Protein AF-A0A7C9IZM4-F1 (afdb_monomer_lite)

pLDDT: mean 77.77, std 15.05, range [28.48, 93.62]

Radius of gyration: 30.88 Å; chains: 1; bounding box: 66×54×86 Å

Foldseek 3Di:
DQPPPPPPVLLVLCVVQPLLLVLLVVLCVLLVHDSVVSSVQLVCLCRVPVCRPPDPVRSNVCSVVVPPVVSVSSVVSSVVVSVVSVVVVVVVVVVPPPPPPPDPPPPPPPPLPPDQDDPVNLVVLLVVLVVQHPPVLSVLVSVCNNPVVVSCVVVVHDPVRVVVSVVVVVVSCVVCVVVVVVSPDDPVLVVLVVLLVLLVVLVCLVPDPPRDQVVSLVSLVVCVPPVSLVVLLPDPDDPCSVVCNVQGPHPPDDVSNVVSSNVSSVVSSVVSVVVSVD

Sequence (278 aa):
MKQNYTNSTVVKLIKSNKTFKRCVKQLAVDMRTNKVDAQQNLIVELIEHRFSTMPSSTLTDALLGNDNKLNRNITFAYKDLRRKHFKKLKCQQDNEKPIVSIEFDDKSLVRPVYKSISRLEVQELNDFAFVIFKPKMAQFIIRYVQGAVATQDYYGLTEVQTKKKLYAINSVIKERRDLIDTLLRTDDEMAIIEQLKLLAHIVFLVESENYTDPVMHMYLNKVNDEDIIQDVLAMPGYRKPGLVIQNWGMPDHIKADEYNFINCVYDKVDELSGRGMM

Secondary structure (DSSP, 8-state):
-------HHHHHHHHH-HHHHHHHHHHHHHTT--HHHHHHHHHHHIIIIISTTS-HHHHHHHHHTT-HHHHHHHHHHHHHHHHHHHHHHHHHHHHSS-S------TT-----------HHHHHHHHHHHHHHS-HHHHHHHHHHHH-HHHHHHHHT--HHHHHHHHHHHHHHHHHTHHHHHHHTS-HHHHHHHHHHHHHHHHHHHHHSTT--HHHHHHHHHHHTT-HHHHHHHTSTT-SSHHHHHHTTT-TTS-HHHHHHHHHHHHHHHHHHHHHTT-

Structure (mmCIF, N/CA/C/O backbone):
data_AF-A0A7C9IZM4-F1
#
_entry.id   AF-A0A7C9IZM4-F1
#
loop_
_atom_site.group_PDB
_atom_site.id
_atom_site.type_symbol
_atom_site.label_atom_id
_atom_site.label_alt_id
_atom_site.label_comp_id
_atom_site.label_asym_id
_atom_site.label_entity_id
_atom_site.label_seq_id
_atom_site.pdbx_PDB_ins_code
_atom_site.Cartn_x
_atom_site.Cartn_y
_atom_site.Cartn_z
_atom_site.occupancy
_atom_site.B_iso_or_equiv
_atom_site.auth_seq_id
_atom_site.auth_comp_id
_atom_site.auth_asym_id
_atom_site.auth_atom_id
_atom_site.pdbx_PDB_model_num
ATOM 1 N N . MET A 1 1 ? -13.411 34.550 31.623 1.00 38.91 1 MET A N 1
ATOM 2 C CA . MET A 1 1 ? -12.025 34.960 31.938 1.00 38.91 1 MET A CA 1
ATOM 3 C C . MET A 1 1 ? -11.130 33.729 31.873 1.00 38.91 1 MET A C 1
ATOM 5 O O . MET A 1 1 ? -11.336 32.822 32.668 1.00 38.91 1 MET A O 1
ATOM 9 N N . LYS A 1 2 ? -10.206 33.641 30.903 1.00 40.75 2 LYS A N 1
ATOM 10 C CA . LYS A 1 2 ? -9.183 32.580 30.882 1.00 40.75 2 LYS A CA 1
ATOM 11 C C . LYS A 1 2 ? -8.220 32.862 32.039 1.00 40.75 2 LYS A C 1
ATOM 13 O O . LYS A 1 2 ? -7.612 33.928 32.058 1.00 40.75 2 LYS A O 1
ATOM 18 N N . GLN A 1 3 ? -8.141 31.975 33.030 1.00 50.56 3 GLN A N 1
ATOM 19 C CA . GLN A 1 3 ? -7.140 32.114 34.089 1.00 50.56 3 GLN A CA 1
ATOM 20 C C . GLN A 1 3 ? -5.760 31.883 33.460 1.00 50.56 3 GLN A C 1
ATOM 22 O O . GLN A 1 3 ? -5.497 30.816 32.909 1.00 50.56 3 GLN A O 1
ATOM 27 N N . ASN A 1 4 ? -4.898 32.901 33.484 1.00 46.25 4 ASN A N 1
ATOM 28 C CA . ASN A 1 4 ? -3.517 32.772 33.031 1.00 46.25 4 ASN A CA 1
ATOM 29 C C . ASN A 1 4 ? -2.748 31.946 34.067 1.00 46.25 4 ASN A C 1
ATOM 31 O O . ASN A 1 4 ? -2.313 32.469 35.091 1.00 46.25 4 ASN A O 1
ATOM 35 N N . TYR A 1 5 ? -2.562 30.651 33.805 1.00 55.38 5 TYR A N 1
ATOM 36 C CA . TYR A 1 5 ? -1.659 29.794 34.578 1.00 55.38 5 TYR A CA 1
ATOM 37 C C . TYR A 1 5 ? -0.194 30.092 34.218 1.00 55.38 5 TYR A C 1
ATOM 39 O O . TYR A 1 5 ? 0.575 29.206 33.863 1.00 55.38 5 TYR A O 1
ATOM 47 N N . THR A 1 6 ? 0.225 31.350 34.340 1.00 50.75 6 THR A N 1
ATOM 48 C CA . THR A 1 6 ? 1.638 31.766 34.366 1.00 50.75 6 THR A CA 1
ATOM 49 C C . THR A 1 6 ? 2.269 31.528 35.743 1.00 50.75 6 THR A C 1
ATOM 51 O O . THR A 1 6 ? 3.315 32.079 36.074 1.00 50.75 6 THR A O 1
ATOM 54 N N . ASN A 1 7 ? 1.658 30.679 36.574 1.00 57.78 7 ASN A N 1
ATOM 55 C CA . ASN A 1 7 ? 2.209 30.300 37.864 1.00 57.78 7 ASN A CA 1
ATOM 56 C C . ASN A 1 7 ? 3.335 29.281 37.654 1.00 57.78 7 ASN A C 1
ATOM 58 O O . ASN A 1 7 ? 3.091 28.089 37.437 1.00 57.78 7 ASN A O 1
ATOM 62 N N . SER A 1 8 ? 4.584 29.751 37.743 1.00 66.19 8 SER A N 1
ATOM 63 C CA . SER A 1 8 ? 5.792 28.916 37.645 1.00 66.19 8 SER A CA 1
ATOM 64 C C . SER A 1 8 ? 5.742 27.683 38.566 1.00 66.19 8 SER A C 1
ATOM 66 O O . SER A 1 8 ? 6.303 26.638 38.236 1.00 66.19 8 SER A O 1
ATOM 68 N N . THR A 1 9 ? 5.009 27.767 39.679 1.00 77.31 9 THR A N 1
ATOM 69 C CA . THR A 1 9 ? 4.771 26.685 40.643 1.00 77.31 9 THR A CA 1
ATOM 70 C C . THR A 1 9 ? 3.917 25.545 40.080 1.00 77.31 9 THR A C 1
ATOM 72 O O . THR A 1 9 ? 4.300 24.384 40.205 1.00 77.31 9 THR A O 1
ATOM 75 N N . VAL A 1 10 ? 2.804 25.840 39.397 1.00 81.06 10 VAL A N 1
ATOM 76 C CA . VAL A 1 10 ? 1.910 24.810 38.827 1.00 81.06 10 VAL A CA 1
ATOM 77 C C . VAL A 1 10 ? 2.631 24.038 37.726 1.00 81.06 10 VAL A C 1
ATOM 79 O O . VAL A 1 10 ? 2.604 22.811 37.697 1.00 81.06 10 VAL A O 1
ATOM 82 N N . VAL A 1 11 ? 3.365 24.745 36.865 1.00 83.25 11 VAL A N 1
ATOM 83 C CA . VAL A 1 11 ? 4.173 24.117 35.813 1.00 83.25 11 VAL A CA 1
ATOM 84 C C . VAL A 1 11 ? 5.258 23.214 36.411 1.00 83.25 11 VAL A C 1
ATOM 86 O O . VAL A 1 11 ? 5.486 22.115 35.903 1.00 83.25 11 VAL A O 1
ATOM 89 N N . LYS A 1 12 ? 5.909 23.627 37.507 1.00 84.81 12 LYS A N 1
ATOM 90 C CA . LYS A 1 12 ? 6.883 22.786 38.226 1.00 84.81 12 LYS A CA 1
ATOM 91 C C . LYS A 1 12 ? 6.235 21.518 38.796 1.00 84.81 12 LYS A C 1
ATOM 93 O O . LYS A 1 12 ? 6.812 20.442 38.649 1.00 84.81 12 LYS A O 1
ATOM 98 N N . LEU A 1 13 ? 5.038 21.626 39.377 1.00 85.50 13 LEU A N 1
ATOM 99 C CA . LEU A 1 13 ? 4.287 20.484 39.916 1.00 85.50 13 LEU A CA 1
ATOM 100 C C . LEU A 1 13 ? 3.798 19.523 38.821 1.00 85.50 13 LEU A C 1
ATOM 102 O O . LEU A 1 13 ? 3.872 18.306 38.977 1.00 85.50 13 LEU A O 1
ATOM 106 N N . ILE A 1 14 ? 3.375 20.041 37.667 1.00 86.75 14 ILE A N 1
ATOM 107 C CA . ILE A 1 14 ? 3.047 19.203 36.504 1.00 86.75 14 ILE A CA 1
ATOM 108 C C . ILE A 1 14 ? 4.300 18.456 36.028 1.00 86.75 14 ILE A C 1
ATOM 110 O O . ILE A 1 14 ? 4.259 17.243 35.830 1.00 86.75 14 ILE A O 1
ATOM 114 N N . LYS A 1 15 ? 5.440 19.150 35.903 1.00 88.12 15 LYS A N 1
ATOM 115 C CA . LYS A 1 15 ? 6.714 18.541 35.481 1.00 88.12 15 LYS A CA 1
ATOM 116 C C . LYS A 1 15 ? 7.223 17.478 36.457 1.00 88.12 15 LYS A C 1
ATOM 118 O O . LYS A 1 15 ? 7.906 16.545 36.030 1.00 88.12 15 LYS A O 1
ATOM 123 N N . SER A 1 16 ? 6.924 17.594 37.752 1.00 86.62 16 SER A N 1
ATOM 124 C CA . SER A 1 16 ? 7.333 16.604 38.753 1.00 86.62 16 SER A CA 1
ATOM 125 C C . SER A 1 16 ? 6.439 15.356 38.769 1.00 86.62 16 SER A C 1
ATOM 127 O O . SER A 1 16 ? 6.917 14.292 39.176 1.00 86.62 16 SER A O 1
ATOM 129 N N . ASN A 1 17 ? 5.206 15.433 38.251 1.00 89.88 17 ASN A N 1
ATOM 130 C CA . ASN A 1 17 ? 4.258 14.319 38.199 1.00 89.88 17 ASN A CA 1
ATOM 131 C C . ASN A 1 17 ? 4.785 13.130 37.358 1.00 89.88 17 ASN A C 1
ATOM 133 O O . ASN A 1 17 ? 5.259 13.275 36.227 1.00 89.88 17 ASN A O 1
ATOM 137 N N . LYS A 1 18 ? 4.684 11.910 37.909 1.00 89.19 18 LYS A N 1
ATOM 138 C CA . LYS A 1 18 ? 5.206 10.679 37.280 1.00 89.19 18 LYS A CA 1
ATOM 139 C C . LYS A 1 18 ? 4.486 10.325 35.973 1.00 89.19 18 LYS A C 1
ATOM 141 O O . LYS A 1 18 ? 5.142 9.949 35.000 1.00 89.19 18 LYS A O 1
ATOM 146 N N . THR A 1 19 ? 3.161 10.463 35.939 1.00 90.19 19 THR A N 1
ATOM 147 C CA . THR A 1 19 ? 2.334 10.212 34.748 1.00 90.19 19 THR A CA 1
ATOM 148 C C . THR A 1 19 ? 2.712 11.177 33.634 1.00 90.19 19 THR A C 1
ATOM 150 O O . THR A 1 19 ? 2.926 10.754 32.500 1.00 90.19 19 THR A O 1
ATOM 153 N N . PHE A 1 20 ? 2.898 12.454 33.976 1.00 92.81 20 PHE A N 1
ATOM 154 C CA . PHE A 1 20 ? 3.347 13.474 33.034 1.00 92.81 20 PHE A CA 1
ATOM 155 C C . PHE A 1 20 ? 4.705 13.121 32.415 1.00 92.81 20 PHE A C 1
ATOM 157 O O . PHE A 1 20 ? 4.816 13.048 31.192 1.00 92.81 20 PHE A O 1
ATOM 164 N N . LYS A 1 21 ? 5.718 12.791 33.230 1.00 92.62 21 LYS A N 1
ATOM 165 C CA . LYS A 1 21 ? 7.049 12.388 32.730 1.00 92.62 21 LYS A CA 1
ATOM 166 C C . LYS A 1 21 ? 6.985 11.190 31.778 1.00 92.62 21 LYS A C 1
ATOM 168 O O . LYS A 1 21 ? 7.668 11.178 30.752 1.00 92.62 21 LYS A O 1
ATOM 173 N N . ARG A 1 22 ? 6.156 10.187 32.095 1.00 92.69 22 ARG A N 1
ATOM 174 C CA . ARG A 1 22 ? 5.937 9.022 31.224 1.00 92.69 22 ARG A CA 1
ATOM 175 C C . ARG A 1 22 ? 5.317 9.435 29.889 1.00 92.69 22 ARG A C 1
ATOM 177 O O . ARG A 1 22 ? 5.826 9.026 28.847 1.00 92.69 22 ARG A O 1
ATOM 184 N N . CYS A 1 23 ? 4.264 10.248 29.920 1.00 91.31 23 CYS A N 1
ATOM 185 C CA . CYS A 1 23 ? 3.590 10.737 28.721 1.00 91.31 23 CYS A CA 1
ATOM 186 C C . CYS A 1 23 ? 4.511 11.593 27.845 1.00 91.31 23 CYS A C 1
ATOM 188 O O . CYS A 1 23 ? 4.509 11.400 26.638 1.00 91.31 23 CYS A O 1
ATOM 190 N N . VAL A 1 24 ? 5.356 12.456 28.420 1.00 93.62 24 VAL A N 1
ATOM 191 C CA . VAL A 1 24 ? 6.357 13.230 27.658 1.00 93.62 24 VAL A CA 1
ATOM 192 C C . VAL A 1 24 ? 7.348 12.311 26.946 1.00 93.62 24 VAL A C 1
ATOM 194 O O . VAL A 1 24 ? 7.616 12.500 25.761 1.00 93.62 24 VAL A O 1
ATOM 197 N N . LYS A 1 25 ? 7.874 11.287 27.637 1.00 91.12 25 LYS A N 1
ATOM 198 C CA . LYS A 1 25 ? 8.802 10.323 27.023 1.00 91.12 25 LYS A CA 1
ATOM 199 C C . LYS A 1 25 ? 8.144 9.581 25.857 1.00 91.12 25 LYS A C 1
ATOM 201 O O . LYS A 1 25 ? 8.780 9.417 24.824 1.00 91.12 25 LYS A O 1
ATOM 206 N N . GLN A 1 26 ? 6.897 9.141 26.027 1.00 90.19 26 GLN A N 1
ATOM 207 C CA . GLN A 1 26 ? 6.146 8.457 24.971 1.00 90.19 26 GLN A CA 1
ATOM 208 C C . GLN A 1 26 ? 5.829 9.396 23.802 1.00 90.19 26 GLN A C 1
ATOM 210 O O . GLN A 1 26 ? 6.052 9.025 22.659 1.00 90.19 26 GLN A O 1
ATOM 215 N N . LEU A 1 27 ? 5.400 10.630 24.080 1.00 89.25 27 LEU A N 1
ATOM 216 C CA . LEU A 1 27 ? 5.069 11.622 23.058 1.00 89.25 27 LEU A CA 1
ATOM 217 C C . LEU A 1 27 ? 6.282 11.996 22.198 1.00 89.25 27 LEU A C 1
ATOM 219 O O . LEU A 1 27 ? 6.158 12.068 20.982 1.00 89.25 27 LEU A O 1
ATOM 223 N N . ALA A 1 28 ? 7.452 12.179 22.816 1.00 90.31 28 ALA A N 1
ATOM 224 C CA . ALA A 1 28 ? 8.694 12.468 22.100 1.00 90.31 28 ALA A CA 1
ATOM 225 C C . ALA A 1 28 ? 9.072 11.345 21.118 1.00 90.31 28 ALA A C 1
ATOM 227 O O . ALA A 1 28 ? 9.492 11.620 19.998 1.00 90.31 28 ALA A O 1
ATOM 228 N N . VAL A 1 29 ? 8.882 10.082 21.521 1.00 87.56 29 VAL A N 1
ATOM 229 C CA . VAL A 1 29 ? 9.114 8.919 20.651 1.00 87.56 29 VAL A CA 1
ATOM 230 C C . VAL A 1 29 ? 8.073 8.861 19.532 1.00 87.56 29 VAL A C 1
ATOM 232 O O . VAL A 1 29 ? 8.443 8.762 18.366 1.00 87.56 29 VAL A O 1
ATOM 235 N N . ASP A 1 30 ? 6.787 8.971 19.872 1.00 84.88 30 ASP A N 1
ATOM 236 C CA . ASP A 1 30 ? 5.687 8.840 18.910 1.00 84.88 30 ASP A CA 1
ATOM 237 C C . ASP A 1 30 ? 5.701 9.938 17.838 1.00 84.88 30 ASP A C 1
ATOM 239 O O . ASP A 1 30 ? 5.374 9.668 16.687 1.00 84.88 30 ASP A O 1
ATOM 243 N N . MET A 1 31 ? 6.064 11.170 18.213 1.00 85.94 31 MET A N 1
ATOM 244 C CA . MET A 1 31 ? 6.113 12.325 17.308 1.00 85.94 31 MET A CA 1
ATOM 245 C C . MET A 1 31 ? 7.498 12.558 16.692 1.00 85.94 31 MET A C 1
ATOM 247 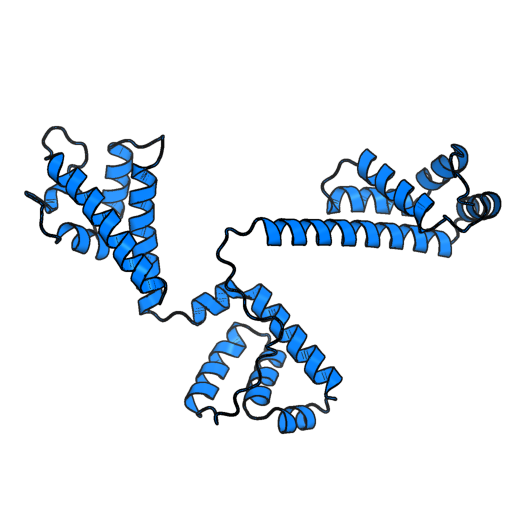O O . MET A 1 31 ? 7.659 13.486 15.904 1.00 85.94 31 MET A O 1
ATOM 251 N N . ARG A 1 32 ? 8.506 11.756 17.069 1.00 86.44 32 ARG A N 1
ATOM 252 C CA . ARG A 1 32 ? 9.921 11.948 16.695 1.00 86.44 32 ARG A CA 1
ATOM 253 C C . ARG A 1 32 ? 10.438 13.368 16.982 1.00 86.44 32 ARG A C 1
ATOM 255 O O . ARG A 1 32 ? 11.228 13.914 16.218 1.00 86.44 32 ARG A O 1
ATOM 262 N N . THR A 1 33 ? 10.005 13.972 18.088 1.00 88.06 33 THR A N 1
ATOM 263 C CA . THR A 1 33 ? 10.446 15.309 18.518 1.00 88.06 33 THR A CA 1
ATOM 264 C C . THR A 1 33 ? 11.395 15.218 19.704 1.00 88.06 33 THR A C 1
ATOM 266 O O . THR A 1 33 ? 11.425 14.224 20.436 1.00 88.06 33 THR A O 1
ATOM 269 N N . ASN A 1 34 ? 12.145 16.290 19.962 1.00 90.94 34 ASN A N 1
ATOM 270 C CA . ASN A 1 34 ? 12.939 16.359 21.181 1.00 90.94 34 ASN A CA 1
ATOM 271 C C . ASN A 1 34 ? 12.017 16.351 22.432 1.00 90.94 34 ASN A C 1
ATOM 273 O O . ASN A 1 34 ? 10.814 16.640 22.378 1.00 90.94 34 ASN A O 1
ATOM 277 N N . LYS A 1 35 ? 12.583 15.988 23.590 1.00 86.94 35 LYS A N 1
ATOM 278 C CA . LYS A 1 35 ? 11.821 15.893 24.849 1.00 86.94 35 LYS A CA 1
ATOM 279 C C . LYS A 1 35 ? 11.335 17.250 25.361 1.00 86.94 35 LYS A C 1
ATOM 281 O O . LYS A 1 35 ? 10.341 17.287 26.081 1.00 86.94 35 LYS A O 1
ATOM 286 N N . VAL A 1 36 ? 12.035 18.335 25.032 1.00 89.69 36 VAL A N 1
ATOM 287 C CA . VAL A 1 36 ? 11.711 19.692 25.495 1.00 89.69 36 VAL A CA 1
ATOM 288 C C . VAL A 1 36 ? 10.437 20.187 24.811 1.00 89.69 36 VAL A C 1
ATOM 290 O O . VAL A 1 36 ? 9.511 20.622 25.492 1.00 89.69 36 VAL A O 1
ATOM 293 N N . ASP A 1 37 ? 10.337 19.996 23.501 1.00 86.56 37 ASP A N 1
ATOM 294 C CA . ASP A 1 37 ? 9.185 20.347 22.675 1.00 86.56 37 ASP A CA 1
ATOM 295 C C . ASP A 1 37 ? 7.981 19.479 23.030 1.00 86.56 37 ASP A C 1
ATOM 297 O O . ASP A 1 37 ? 6.884 19.990 23.242 1.00 86.56 37 ASP A O 1
ATOM 301 N N . ALA A 1 38 ? 8.180 18.166 23.199 1.00 87.56 38 ALA A N 1
ATOM 302 C CA . ALA A 1 38 ? 7.118 17.267 23.655 1.00 87.56 38 ALA A CA 1
ATOM 303 C C . ALA A 1 38 ? 6.580 17.672 25.040 1.00 87.56 38 ALA A C 1
ATOM 305 O O . ALA A 1 38 ? 5.373 17.626 25.286 1.00 87.56 38 ALA A O 1
ATOM 306 N N . GLN A 1 39 ? 7.468 18.100 25.944 1.00 91.88 39 GLN A N 1
ATOM 307 C CA . GLN A 1 39 ? 7.089 18.602 27.260 1.00 91.88 39 GLN A CA 1
ATOM 308 C C . GLN A 1 39 ? 6.287 19.900 27.156 1.00 91.88 39 GLN A C 1
ATOM 310 O O . GLN A 1 39 ? 5.260 20.028 27.822 1.00 91.88 39 GLN A O 1
ATOM 315 N N . GLN A 1 40 ? 6.746 20.847 26.338 1.00 91.06 40 GLN A N 1
ATOM 316 C CA . GLN A 1 40 ? 6.072 22.125 26.154 1.00 91.06 40 GLN A CA 1
ATOM 317 C C . GLN A 1 40 ? 4.684 21.932 25.535 1.00 91.06 40 GLN A C 1
ATOM 319 O O . GLN A 1 40 ? 3.705 22.438 26.077 1.00 91.06 40 GLN A O 1
ATOM 324 N N . ASN A 1 41 ? 4.577 21.117 24.484 1.00 89.69 41 ASN A N 1
ATOM 325 C CA . ASN A 1 41 ? 3.309 20.811 23.821 1.00 89.69 41 ASN A CA 1
ATOM 326 C C . ASN A 1 41 ? 2.296 20.177 24.781 1.00 89.69 41 ASN A C 1
ATOM 328 O O . ASN A 1 41 ? 1.127 20.558 24.794 1.00 89.69 41 ASN A O 1
ATOM 332 N N . LEU A 1 42 ? 2.739 19.241 25.628 1.00 92.00 42 LEU A N 1
ATOM 333 C CA . LEU A 1 42 ? 1.856 18.608 26.607 1.00 92.00 42 LEU A CA 1
ATOM 334 C C . LEU A 1 42 ? 1.414 19.576 27.714 1.00 92.00 42 LEU A C 1
ATOM 336 O O . LEU A 1 42 ? 0.270 19.502 28.157 1.00 92.00 42 LEU A O 1
ATOM 340 N N . ILE A 1 43 ? 2.288 20.489 28.152 1.00 90.81 43 ILE A N 1
ATOM 341 C CA . ILE A 1 43 ? 1.936 21.533 29.130 1.00 90.81 43 ILE A CA 1
ATOM 342 C C . ILE A 1 43 ? 0.890 22.480 28.550 1.00 90.81 43 ILE A C 1
ATOM 344 O O . ILE A 1 43 ? -0.104 22.751 29.221 1.00 90.81 43 ILE A O 1
ATOM 348 N N . VAL A 1 44 ? 1.097 22.944 27.317 1.00 89.19 44 VAL A N 1
ATOM 349 C CA . VAL A 1 44 ? 0.161 23.827 26.611 1.00 89.19 44 VAL A CA 1
ATOM 350 C C . VAL A 1 44 ? -1.206 23.157 26.499 1.00 89.19 44 VAL A C 1
ATOM 352 O O . VAL A 1 44 ? -2.196 23.719 26.957 1.00 89.19 44 VAL A O 1
ATOM 355 N N . GLU A 1 45 ? -1.269 21.910 26.021 1.00 88.94 45 GLU A N 1
ATOM 356 C CA . GLU A 1 45 ? -2.543 21.189 25.892 1.00 88.94 45 GLU A CA 1
ATOM 357 C C . GLU A 1 45 ? -3.254 21.017 27.247 1.00 88.94 45 GLU A C 1
ATOM 359 O O . GLU A 1 45 ? -4.477 21.147 27.353 1.00 88.94 45 GLU A O 1
ATOM 364 N N . LEU A 1 46 ? -2.497 20.746 28.312 1.00 89.50 46 LEU A N 1
ATOM 365 C CA . LEU A 1 46 ? -3.065 20.591 29.645 1.00 89.50 46 LEU A CA 1
ATOM 366 C C . LEU A 1 46 ? -3.616 21.904 30.194 1.00 89.50 46 LEU A C 1
ATOM 368 O O . LEU A 1 46 ? -4.749 21.930 30.665 1.00 89.50 46 LEU A O 1
ATOM 372 N N . ILE A 1 47 ? -2.840 22.980 30.121 1.00 86.44 47 ILE A N 1
ATOM 373 C CA . ILE A 1 47 ? -3.201 24.281 30.686 1.00 86.44 47 ILE A CA 1
ATOM 374 C C . ILE A 1 47 ? -4.330 24.935 29.885 1.00 86.44 47 ILE A C 1
ATOM 376 O O . ILE A 1 47 ? -5.314 25.398 30.462 1.00 86.44 47 ILE A O 1
ATOM 380 N N . GLU A 1 48 ? -4.215 24.951 28.559 1.00 82.88 48 GLU A N 1
ATOM 381 C CA . GLU A 1 48 ? -5.122 25.710 27.697 1.00 82.88 48 GLU A CA 1
ATOM 382 C C . GLU A 1 48 ? -6.443 24.990 27.427 1.00 82.88 48 GLU A C 1
ATOM 384 O O . GLU A 1 48 ? -7.463 25.647 27.203 1.00 82.88 48 GLU A O 1
ATOM 389 N N . HIS A 1 49 ? -6.461 23.654 27.480 1.00 83.81 49 HIS A N 1
ATOM 390 C CA . HIS A 1 49 ? -7.656 22.881 27.138 1.00 83.81 49 HIS A CA 1
ATOM 391 C C . HIS A 1 49 ? -8.223 22.079 28.305 1.00 83.81 49 HIS A C 1
ATOM 393 O O . HIS A 1 49 ? -9.433 22.101 28.521 1.00 83.81 49 HIS A O 1
ATOM 399 N N . ARG A 1 50 ? -7.390 21.356 29.062 1.00 82.88 50 ARG A N 1
ATOM 400 C CA . ARG A 1 50 ? -7.884 20.406 30.079 1.00 82.88 50 ARG A CA 1
ATOM 401 C C . ARG A 1 50 ? -8.088 21.029 31.458 1.00 82.88 50 ARG A C 1
ATOM 403 O O . ARG A 1 50 ? -9.001 20.618 32.169 1.00 82.88 50 ARG A O 1
ATOM 410 N N . PHE A 1 51 ? -7.262 22.000 31.828 1.00 85.81 51 PHE A N 1
ATOM 411 C CA . PHE A 1 51 ? -7.311 22.695 33.115 1.00 85.81 51 PHE A CA 1
ATOM 412 C C . PHE A 1 51 ? -7.847 24.124 32.995 1.00 85.81 51 PHE A C 1
ATOM 414 O O . PHE A 1 51 ? -7.930 24.830 33.994 1.00 85.81 51 PHE A O 1
ATOM 421 N N . SER A 1 52 ? -8.284 24.546 31.807 1.00 80.44 52 SER A N 1
ATOM 422 C CA . SER A 1 52 ? -8.767 25.909 31.555 1.00 80.44 52 SER A CA 1
ATOM 423 C C . SER A 1 52 ? -9.931 26.331 32.462 1.00 80.44 52 SER A C 1
ATOM 425 O O . SER A 1 52 ? -10.077 27.515 32.756 1.00 80.44 52 SER A O 1
ATOM 427 N N . THR A 1 53 ? -10.716 25.369 32.957 1.00 79.75 53 THR A N 1
ATOM 428 C CA . THR A 1 53 ? -11.859 25.585 33.856 1.00 79.75 53 THR A CA 1
ATOM 429 C C . THR A 1 53 ? -11.585 25.254 35.330 1.00 79.75 53 THR A C 1
ATOM 431 O O . THR A 1 53 ? -12.499 25.387 36.139 1.00 79.75 53 THR A O 1
ATOM 434 N N . MET A 1 54 ? -10.388 24.781 35.705 1.00 81.25 54 MET A N 1
ATOM 435 C CA . MET A 1 54 ? -10.078 24.359 37.084 1.00 81.25 54 MET A CA 1
ATOM 436 C C . MET A 1 54 ? -9.356 25.456 37.871 1.00 81.25 54 MET A C 1
ATOM 438 O O . MET A 1 54 ? -8.221 25.748 37.532 1.00 81.25 54 MET A O 1
ATOM 442 N N . PRO A 1 55 ? -9.904 25.995 38.974 1.00 82.19 55 PRO A N 1
ATOM 443 C CA . PRO A 1 55 ? -9.204 27.006 39.765 1.00 82.19 55 PRO A CA 1
ATOM 444 C C . PRO A 1 55 ? -7.775 26.587 40.148 1.00 82.19 55 PRO A C 1
ATOM 446 O O . PRO A 1 55 ? -7.523 25.433 40.500 1.00 82.19 55 PRO A O 1
ATOM 449 N N . SER A 1 56 ? -6.839 27.541 40.117 1.00 76.94 56 SER A N 1
ATOM 450 C CA . SER A 1 56 ? -5.413 27.281 40.386 1.00 76.94 56 SER A CA 1
ATOM 451 C C . SER A 1 56 ? -5.143 26.611 41.744 1.00 76.94 56 SER A C 1
ATOM 453 O O . SER A 1 56 ? -4.238 25.780 41.839 1.00 76.94 56 SER A O 1
ATOM 455 N N . SER A 1 57 ? -5.925 26.930 42.781 1.00 79.69 57 SER A N 1
ATOM 456 C CA . SER A 1 57 ? -5.844 26.280 44.099 1.00 79.69 57 SER A CA 1
ATOM 457 C C . SER A 1 57 ? -6.211 24.796 44.013 1.00 79.69 57 SER A C 1
ATOM 459 O O . SER A 1 57 ? -5.396 23.941 44.343 1.00 79.69 57 SER A O 1
ATOM 461 N N . THR A 1 58 ? -7.368 24.480 43.429 1.00 81.75 58 THR A N 1
ATOM 462 C CA . THR A 1 58 ? -7.849 23.103 43.231 1.00 81.75 58 THR A CA 1
ATOM 463 C C . THR A 1 58 ? -6.895 22.263 42.381 1.00 81.75 58 THR A C 1
ATOM 465 O O . THR A 1 58 ? -6.687 21.084 42.658 1.00 81.75 58 THR A O 1
ATOM 468 N N . LEU A 1 59 ? -6.289 22.858 41.349 1.00 82.50 59 LEU A N 1
ATOM 469 C CA . LEU A 1 59 ? -5.302 22.174 40.515 1.00 82.50 59 LEU A CA 1
ATOM 470 C C . LEU A 1 59 ? -4.023 21.842 41.299 1.00 82.50 59 LEU A C 1
ATOM 472 O O . LEU A 1 59 ? -3.460 20.762 41.132 1.00 82.50 59 LEU A O 1
ATOM 476 N N . THR A 1 60 ? -3.575 22.760 42.155 1.00 83.31 60 THR A N 1
ATOM 477 C CA . THR A 1 60 ? -2.383 22.575 42.992 1.00 83.31 60 THR A CA 1
ATOM 478 C C . THR A 1 60 ? -2.606 21.460 44.011 1.00 83.31 60 THR A C 1
ATOM 480 O O . THR A 1 60 ? -1.779 20.552 44.105 1.00 83.31 60 THR A O 1
ATOM 483 N N . ASP A 1 61 ? -3.757 21.459 44.683 1.00 82.50 61 ASP A N 1
ATOM 484 C CA . ASP A 1 61 ? -4.123 20.424 45.655 1.00 82.50 61 ASP A CA 1
ATOM 485 C C . ASP A 1 61 ? -4.255 19.047 44.991 1.00 82.50 61 ASP A C 1
ATOM 487 O O . ASP A 1 61 ? -3.740 18.052 45.501 1.00 82.50 61 ASP A O 1
ATOM 491 N N . ALA A 1 62 ? -4.857 18.978 43.799 1.00 82.12 62 ALA A N 1
ATOM 492 C CA . ALA A 1 62 ? -4.976 17.735 43.037 1.00 82.12 62 ALA A CA 1
ATOM 493 C C . ALA A 1 62 ? -3.616 17.195 42.548 1.00 82.12 62 ALA A C 1
ATOM 495 O O . ALA A 1 62 ? -3.416 15.977 42.482 1.00 82.12 62 ALA A O 1
ATOM 496 N N . LEU A 1 63 ? -2.671 18.081 42.208 1.00 83.38 63 LEU A N 1
ATOM 497 C CA . LEU A 1 63 ? -1.305 17.706 41.829 1.00 83.38 63 LEU A CA 1
ATOM 498 C C . LEU A 1 63 ? -0.512 17.171 43.025 1.00 83.38 63 LEU A C 1
ATOM 500 O O . LEU A 1 63 ? 0.194 16.172 42.877 1.00 83.38 63 LEU A O 1
ATOM 504 N N . LEU A 1 64 ? -0.644 17.804 44.194 1.00 83.31 64 LEU A N 1
ATOM 505 C CA . LEU A 1 64 ? 0.004 17.369 45.434 1.00 83.31 64 LEU A CA 1
ATOM 506 C C . LEU A 1 64 ? -0.603 16.063 45.968 1.00 83.31 64 LEU A C 1
ATOM 508 O O . LEU A 1 64 ? 0.134 15.168 46.375 1.00 83.31 64 LEU A O 1
ATOM 512 N N . GLY A 1 65 ? -1.927 15.917 45.890 1.00 81.81 65 GLY A N 1
ATOM 513 C CA . GLY A 1 65 ? -2.665 14.714 46.289 1.00 81.81 65 GLY A CA 1
ATOM 514 C C . GLY A 1 65 ? -2.575 13.543 45.302 1.00 81.81 65 GLY A C 1
ATOM 515 O O . GLY A 1 65 ? -3.151 12.488 45.556 1.00 81.81 65 GLY A O 1
ATOM 516 N N . ASN A 1 66 ? -1.862 13.708 44.180 1.00 76.38 66 ASN A N 1
ATOM 517 C CA . ASN A 1 66 ? -1.705 12.709 43.119 1.00 76.38 66 ASN A CA 1
ATOM 518 C C . ASN A 1 66 ? -3.043 12.116 42.624 1.00 76.38 66 ASN A C 1
ATOM 520 O O . ASN A 1 66 ? -3.177 10.903 42.441 1.00 76.38 66 ASN A O 1
ATOM 524 N N . ASP A 1 67 ? -4.033 12.982 42.394 1.00 85.94 67 ASP A N 1
ATOM 525 C CA . ASP A 1 67 ? -5.392 12.584 42.026 1.00 85.94 67 ASP A CA 1
ATOM 526 C C . ASP A 1 67 ? -5.420 11.737 40.733 1.00 85.94 67 ASP A C 1
ATOM 528 O O . ASP A 1 67 ? -4.901 12.106 39.671 1.00 85.94 67 ASP A O 1
ATOM 532 N N . ASN A 1 68 ? -6.091 10.587 40.806 1.00 82.12 68 ASN A N 1
ATOM 533 C CA . ASN A 1 68 ? -6.320 9.687 39.679 1.00 82.12 68 ASN A CA 1
ATOM 534 C C . ASN A 1 68 ? -7.057 10.359 38.512 1.00 82.12 68 ASN A C 1
ATOM 536 O O . ASN A 1 68 ? -6.772 10.061 37.348 1.00 82.12 68 ASN A O 1
ATOM 540 N N . LYS A 1 69 ? -7.992 11.273 38.788 1.00 82.44 69 LYS A N 1
ATOM 541 C CA . LYS A 1 69 ? -8.724 12.027 37.763 1.00 82.44 69 LYS A CA 1
ATOM 542 C C . LYS A 1 69 ? -7.787 12.962 37.000 1.00 82.44 69 LYS A C 1
ATOM 544 O O . LYS A 1 69 ? -7.852 13.026 35.772 1.00 82.44 69 LYS A O 1
ATOM 549 N N . LEU A 1 70 ? -6.860 13.611 37.702 1.00 86.62 70 LEU A N 1
ATOM 550 C CA . LEU A 1 70 ? -5.843 14.462 37.092 1.00 86.62 70 LEU A CA 1
ATOM 551 C C . LEU A 1 70 ? -4.853 13.638 36.253 1.00 86.62 70 LEU A C 1
ATOM 553 O O . LEU A 1 70 ? -4.569 13.989 35.107 1.00 86.62 70 LEU A O 1
ATOM 557 N N . ASN A 1 71 ? -4.406 12.487 36.760 1.00 85.38 71 ASN A N 1
ATOM 558 C CA . ASN A 1 71 ? -3.551 11.559 36.012 1.00 85.38 71 ASN A CA 1
ATOM 559 C C . ASN A 1 71 ? -4.226 11.045 34.720 1.00 85.38 71 ASN A C 1
ATOM 561 O O . ASN A 1 71 ? -3.580 10.917 33.671 1.00 85.38 71 ASN A O 1
ATOM 565 N N . ARG A 1 72 ? -5.546 10.810 34.749 1.00 86.81 72 ARG A N 1
ATOM 566 C CA . ARG A 1 72 ? -6.331 10.492 33.543 1.00 86.81 72 ARG A CA 1
ATOM 567 C C . ARG A 1 72 ? -6.362 11.660 32.559 1.00 86.81 72 ARG A C 1
ATOM 569 O O . ARG A 1 72 ? -6.166 11.427 31.369 1.00 86.81 72 ARG A O 1
ATOM 576 N N . ASN A 1 73 ? -6.527 12.895 33.032 1.00 87.25 73 ASN A N 1
ATOM 577 C CA . ASN A 1 73 ? -6.492 14.083 32.171 1.00 87.25 73 ASN A CA 1
ATOM 578 C C . ASN A 1 73 ? -5.138 14.248 31.463 1.00 87.25 73 ASN A C 1
ATOM 580 O O . ASN A 1 73 ? -5.119 14.510 30.262 1.00 87.25 73 ASN A O 1
ATOM 584 N N . ILE A 1 74 ? -4.022 13.999 32.160 1.00 90.38 74 ILE A N 1
ATOM 585 C CA . ILE A 1 74 ? -2.673 13.966 31.563 1.00 90.38 74 ILE A CA 1
ATOM 586 C C . ILE A 1 74 ? -2.589 12.912 30.453 1.00 90.38 74 ILE A C 1
ATOM 588 O O . ILE A 1 74 ? -2.130 13.191 29.345 1.00 90.38 74 ILE A O 1
ATOM 592 N N . THR A 1 75 ? -3.086 11.707 30.729 1.00 87.81 75 THR A N 1
ATOM 593 C CA . THR A 1 75 ? -3.084 10.605 29.758 1.00 87.81 75 THR A CA 1
ATOM 594 C C . THR A 1 75 ? -3.936 10.927 28.527 1.00 87.81 75 THR A C 1
ATOM 596 O O . THR A 1 75 ? -3.564 10.581 27.405 1.00 87.81 75 THR A O 1
ATOM 599 N N . PHE A 1 76 ? -5.083 11.586 28.712 1.00 89.88 76 PHE A N 1
ATOM 600 C CA . PHE A 1 76 ? -5.946 11.983 27.603 1.00 89.88 76 PHE A CA 1
ATOM 601 C C . PHE A 1 76 ? -5.346 13.115 26.773 1.00 89.88 76 PHE A C 1
ATOM 603 O O . PHE A 1 76 ? -5.365 13.003 25.552 1.00 89.88 76 PHE A O 1
ATOM 610 N N . ALA A 1 77 ? -4.729 14.122 27.398 1.00 90.38 77 ALA A N 1
ATOM 611 C CA . ALA A 1 77 ? -4.012 15.173 26.673 1.00 90.38 77 ALA A CA 1
ATOM 612 C C . ALA A 1 77 ? -2.907 14.594 25.772 1.00 90.38 77 ALA A C 1
ATOM 614 O O . ALA A 1 77 ? -2.803 14.951 24.601 1.00 90.38 77 ALA A O 1
ATOM 615 N N . TYR A 1 78 ? -2.146 13.614 26.273 1.00 90.56 78 TYR A N 1
ATOM 616 C CA . TYR A 1 78 ? -1.182 12.867 25.459 1.00 90.56 78 TYR A CA 1
ATOM 617 C C . TYR A 1 78 ? -1.842 12.180 24.249 1.00 90.56 78 TYR A C 1
ATOM 619 O O . TYR A 1 78 ? -1.368 12.320 23.120 1.00 90.56 78 TYR A O 1
ATOM 627 N N . LYS A 1 79 ? -2.954 11.461 24.459 1.00 88.12 79 LYS A N 1
ATOM 628 C CA . LYS A 1 79 ? -3.675 10.781 23.369 1.00 88.12 79 LYS A CA 1
ATOM 629 C C . LYS A 1 79 ? -4.202 11.766 22.326 1.00 88.12 79 LYS A C 1
ATOM 631 O O . LYS A 1 79 ? -4.194 11.432 21.142 1.00 88.12 79 LYS A O 1
ATOM 636 N N . ASP A 1 80 ? -4.642 12.949 22.740 1.00 89.56 80 ASP A N 1
ATOM 637 C CA . ASP A 1 80 ? -5.150 13.970 21.825 1.00 89.56 80 ASP A CA 1
ATOM 638 C C . ASP A 1 80 ? -4.039 14.581 20.983 1.00 89.56 80 ASP A C 1
ATOM 640 O O . ASP A 1 80 ? -4.190 14.656 19.766 1.00 89.56 80 ASP A O 1
ATOM 644 N N . LEU A 1 81 ? -2.903 14.935 21.590 1.00 89.00 81 LEU A N 1
ATOM 645 C CA . LEU A 1 81 ? -1.737 15.420 20.847 1.00 89.00 81 LEU A CA 1
ATOM 646 C C . LEU A 1 81 ? -1.253 14.383 19.834 1.00 89.00 81 LEU A C 1
ATOM 648 O O . LEU A 1 81 ? -1.041 14.712 18.667 1.00 89.00 81 LEU A O 1
ATOM 652 N N . ARG A 1 82 ? -1.186 13.110 20.240 1.00 88.50 82 ARG A N 1
ATOM 653 C CA . ARG A 1 82 ? -0.850 12.000 19.342 1.00 88.50 82 ARG A CA 1
ATOM 654 C C . ARG A 1 82 ? -1.832 11.908 18.168 1.00 88.50 82 ARG A C 1
ATOM 656 O O . ARG A 1 82 ? -1.413 11.821 17.018 1.00 88.50 82 ARG A O 1
ATOM 663 N N . ARG A 1 83 ? -3.141 11.968 18.433 1.00 87.62 83 ARG A N 1
ATOM 664 C CA . ARG A 1 83 ? -4.178 11.950 17.384 1.00 87.62 83 ARG A CA 1
ATOM 665 C C . ARG A 1 83 ? -4.070 13.151 16.444 1.00 87.62 83 ARG A C 1
ATOM 667 O O . ARG A 1 83 ? -4.147 12.957 15.236 1.00 87.62 83 ARG A O 1
ATOM 674 N N . LYS A 1 84 ? -3.879 14.366 16.974 1.00 87.69 84 LYS A N 1
ATOM 675 C CA . LYS A 1 84 ? -3.696 15.594 16.180 1.00 87.69 84 LYS A CA 1
ATOM 676 C C . LYS A 1 84 ? -2.469 15.472 15.268 1.00 87.69 84 LYS A C 1
ATOM 678 O O . LYS A 1 84 ? -2.571 15.784 14.086 1.00 87.69 84 LYS A O 1
ATOM 683 N N . HIS A 1 85 ? -1.353 14.961 15.790 1.00 86.25 85 HIS A N 1
ATOM 684 C CA . HIS A 1 85 ? -0.119 14.761 15.029 1.00 86.25 85 HIS A CA 1
ATOM 685 C C . HIS A 1 85 ? -0.302 13.777 13.866 1.00 86.25 85 HIS A C 1
ATOM 687 O O . HIS A 1 85 ? -0.057 14.142 12.720 1.00 86.25 85 HIS A O 1
ATOM 693 N N . PHE A 1 86 ? -0.819 12.570 14.122 1.00 82.31 86 PHE A N 1
ATOM 694 C CA . PHE A 1 86 ? -1.036 11.585 13.054 1.00 82.31 86 PHE A CA 1
ATOM 695 C C . PHE A 1 86 ? -2.131 11.998 12.067 1.00 82.31 86 PHE A C 1
ATOM 697 O O . PHE A 1 86 ? -2.035 11.678 10.886 1.00 82.31 86 PHE A O 1
ATOM 704 N N . LYS A 1 87 ? -3.146 12.755 12.510 1.00 82.31 87 LYS A N 1
ATOM 705 C CA . LYS A 1 87 ? -4.123 13.355 11.594 1.00 82.31 87 LYS A CA 1
ATOM 706 C C . LYS A 1 87 ? -3.450 14.364 10.658 1.00 82.31 87 LYS A C 1
ATOM 708 O O . LYS A 1 87 ? -3.732 14.342 9.468 1.00 82.31 87 LYS A O 1
ATOM 713 N N . LYS A 1 88 ? -2.551 15.209 11.176 1.00 81.38 88 LYS A N 1
ATOM 714 C CA . LYS A 1 88 ? -1.800 16.178 10.366 1.00 81.38 88 LYS A CA 1
ATOM 715 C C . LYS A 1 88 ? -0.870 15.483 9.369 1.00 81.38 88 LYS A C 1
ATOM 717 O O . LYS A 1 88 ? -0.895 15.855 8.205 1.00 81.38 88 LYS A O 1
ATOM 722 N N . LEU A 1 89 ? -0.131 14.457 9.801 1.00 77.44 89 LEU A N 1
ATOM 723 C CA . LEU A 1 89 ? 0.709 13.647 8.910 1.00 77.44 89 LEU A CA 1
ATOM 724 C C . LEU A 1 89 ? -0.110 12.992 7.797 1.00 77.44 89 LEU A C 1
ATOM 726 O O . LEU A 1 89 ? 0.289 13.042 6.643 1.00 77.44 89 LEU A O 1
ATOM 730 N N . LYS A 1 90 ? -1.282 12.439 8.127 1.00 73.06 90 LYS A N 1
ATOM 731 C CA . LYS A 1 90 ? -2.185 11.866 7.127 1.00 73.06 90 LYS A CA 1
ATOM 732 C C . LYS A 1 90 ? -2.656 12.916 6.117 1.00 73.06 90 LYS A C 1
ATOM 734 O O . LYS A 1 90 ? -2.588 12.668 4.925 1.00 73.06 90 LYS A O 1
ATOM 739 N N . CYS A 1 91 ? -3.073 14.096 6.578 1.00 70.94 91 CYS A N 1
ATOM 740 C CA . CYS A 1 91 ? -3.457 15.186 5.679 1.00 70.94 91 CYS A CA 1
ATOM 741 C C . CYS A 1 91 ? -2.287 15.674 4.809 1.00 70.94 91 C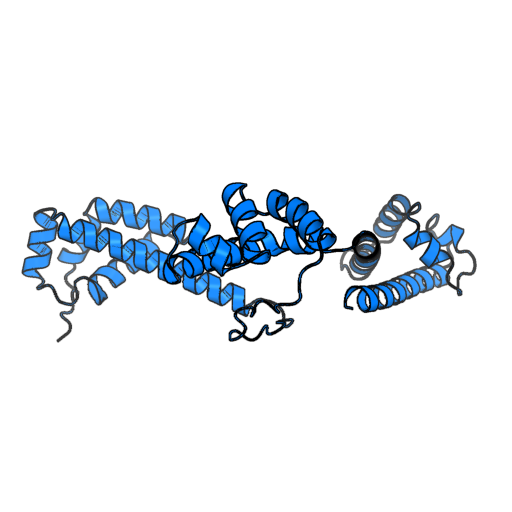YS A C 1
ATOM 743 O O . CYS A 1 91 ? -2.508 16.028 3.661 1.00 70.94 91 CYS A O 1
ATOM 745 N N . GLN A 1 92 ? -1.058 15.695 5.331 1.00 69.81 92 GLN A N 1
ATOM 746 C CA . GLN A 1 92 ? 0.131 16.042 4.54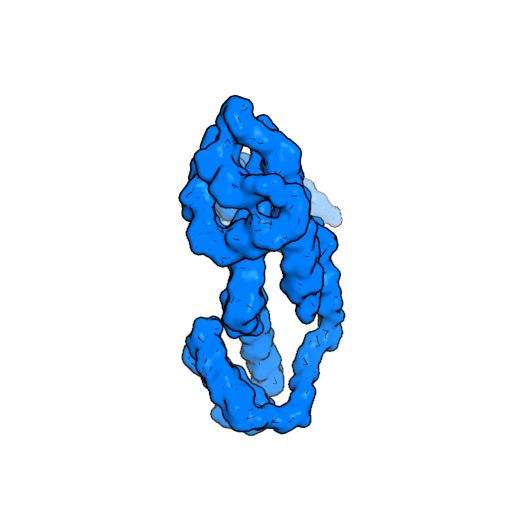3 1.00 69.81 92 GLN A CA 1
ATOM 747 C C . GLN A 1 92 ? 0.419 14.982 3.476 1.00 69.81 92 GLN A C 1
ATOM 749 O O . GLN A 1 92 ? 0.580 15.335 2.319 1.00 69.81 92 GLN A O 1
ATOM 754 N N . GLN A 1 93 ? 0.362 13.696 3.831 1.00 65.12 93 GLN A N 1
ATOM 755 C CA . GLN A 1 93 ? 0.505 12.595 2.873 1.00 65.12 93 GLN A CA 1
ATOM 756 C C . GLN A 1 93 ? -0.593 12.582 1.806 1.00 65.12 93 GLN A C 1
ATOM 758 O O . GLN A 1 93 ? -0.320 12.259 0.656 1.00 65.12 93 GLN A O 1
ATOM 763 N N . ASP A 1 94 ? -1.832 12.922 2.166 1.00 59.75 94 ASP A N 1
ATOM 764 C CA . ASP A 1 94 ? -2.930 13.022 1.202 1.00 59.75 94 ASP A CA 1
ATOM 765 C C . ASP A 1 94 ? -2.764 14.236 0.263 1.00 59.75 94 ASP A C 1
ATOM 767 O O . ASP A 1 94 ? -3.208 14.168 -0.878 1.00 59.75 94 ASP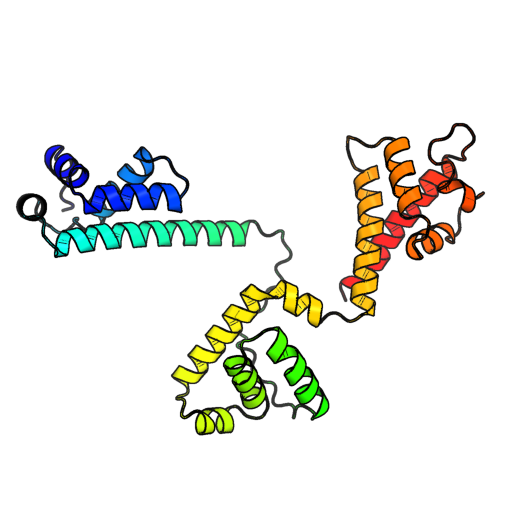 A O 1
ATOM 771 N N . ASN A 1 95 ? -2.072 15.297 0.701 1.00 57.44 95 ASN A N 1
ATOM 772 C CA . ASN A 1 95 ? -1.781 16.491 -0.103 1.00 57.44 95 ASN A CA 1
ATOM 773 C C . ASN A 1 95 ? -0.473 16.399 -0.920 1.00 57.44 95 ASN A C 1
ATOM 775 O O . ASN A 1 95 ? -0.302 17.164 -1.862 1.00 57.44 95 ASN A O 1
ATOM 779 N N . GLU A 1 96 ? 0.453 15.506 -0.558 1.00 50.50 96 GLU A N 1
ATOM 780 C CA . GLU A 1 96 ? 1.732 15.272 -1.258 1.00 50.50 96 GLU A CA 1
ATOM 781 C C . GLU A 1 96 ? 1.644 14.167 -2.324 1.00 50.50 96 GLU A C 1
ATOM 783 O O . GLU A 1 96 ? 2.628 13.891 -3.011 1.00 50.50 96 GLU A O 1
ATOM 788 N N . LYS A 1 97 ? 0.478 13.530 -2.501 1.00 42.75 97 LYS A N 1
ATOM 789 C CA . LYS A 1 97 ? 0.271 12.626 -3.636 1.00 42.75 97 LYS A CA 1
ATOM 790 C C . LYS A 1 97 ? 0.341 13.435 -4.937 1.00 42.75 97 LYS A C 1
ATOM 792 O O . LYS A 1 97 ? -0.384 14.425 -5.052 1.00 42.75 97 LYS A O 1
ATOM 797 N N . PRO A 1 98 ? 1.174 13.035 -5.918 1.00 37.41 98 PRO A N 1
ATOM 798 C CA . PRO A 1 98 ? 1.163 13.659 -7.233 1.00 37.41 98 PRO A CA 1
ATOM 799 C C . PRO A 1 98 ? -0.249 13.580 -7.815 1.00 37.41 98 PRO A C 1
ATOM 801 O O . PRO A 1 98 ? -0.986 12.627 -7.550 1.00 37.41 98 PRO A O 1
ATOM 804 N N . ILE A 1 99 ? -0.615 14.622 -8.560 1.00 37.62 99 ILE A N 1
ATOM 805 C CA . ILE A 1 99 ? -1.920 14.874 -9.177 1.00 37.62 99 ILE A CA 1
ATOM 806 C C . ILE A 1 99 ? -2.240 13.751 -10.176 1.00 37.62 99 ILE A C 1
ATOM 808 O O . ILE A 1 99 ? -2.099 13.901 -11.379 1.00 37.62 99 ILE A O 1
ATOM 812 N N . VAL A 1 100 ? -2.652 12.601 -9.657 1.00 36.09 100 VAL A N 1
ATOM 813 C CA . VAL A 1 100 ? -3.466 11.585 -10.327 1.00 36.09 100 VAL A CA 1
ATOM 814 C C . VAL A 1 100 ? -4.457 11.089 -9.274 1.00 36.09 100 VAL A C 1
ATOM 816 O O . VAL A 1 100 ? -4.508 9.925 -8.880 1.00 36.09 100 VAL A O 1
ATOM 819 N N . SER A 1 101 ? -5.225 12.024 -8.716 1.00 30.98 101 SER A N 1
ATOM 820 C CA . SER A 1 101 ? -6.423 11.683 -7.966 1.00 30.98 101 SER A CA 1
ATOM 821 C C . SER A 1 101 ? -7.501 11.314 -8.976 1.00 30.98 101 SER A C 1
ATOM 823 O O . SER A 1 101 ? -8.197 12.182 -9.496 1.00 30.98 101 SER A O 1
ATOM 825 N N . ILE A 1 102 ? -7.645 10.019 -9.254 1.00 35.44 102 ILE A N 1
ATOM 826 C CA . ILE A 1 102 ? -8.918 9.497 -9.748 1.00 35.44 102 ILE A CA 1
ATOM 827 C C . ILE A 1 102 ? -9.913 9.745 -8.611 1.00 35.44 102 ILE A C 1
ATOM 829 O O . ILE A 1 102 ? -9.912 9.035 -7.601 1.00 35.44 102 ILE A O 1
ATOM 833 N N . GLU A 1 103 ? -10.679 10.828 -8.721 1.00 28.48 103 GLU A N 1
ATOM 834 C CA . GLU A 1 103 ? -11.780 11.138 -7.819 1.00 28.48 103 GLU A CA 1
ATOM 835 C C . GLU A 1 103 ? -12.830 10.033 -7.951 1.00 28.48 103 GLU A C 1
ATOM 837 O O . GLU A 1 103 ? -13.681 10.045 -8.837 1.00 28.48 103 GLU A O 1
ATOM 842 N N . PHE A 1 104 ? -12.774 9.046 -7.059 1.00 36.41 104 PHE A N 1
ATOM 843 C CA . PHE A 1 104 ? -13.939 8.215 -6.802 1.00 36.41 104 PHE A CA 1
ATOM 844 C C . PHE A 1 104 ? -14.884 9.019 -5.915 1.00 36.41 104 PHE A C 1
ATOM 846 O O . PHE A 1 104 ? -14.591 9.272 -4.746 1.00 36.41 104 PHE A O 1
ATOM 853 N N . ASP A 1 105 ? -16.002 9.432 -6.510 1.00 32.56 105 ASP A N 1
ATOM 854 C CA . ASP A 1 105 ? -17.112 10.132 -5.871 1.00 32.56 105 ASP A CA 1
ATOM 855 C C . ASP A 1 105 ? -17.491 9.461 -4.534 1.00 32.56 105 ASP A C 1
ATOM 857 O O . ASP A 1 105 ? -18.001 8.333 -4.490 1.00 32.56 105 ASP A O 1
ATOM 861 N N . ASP A 1 106 ? -17.242 10.181 -3.434 1.00 36.12 106 ASP A N 1
ATOM 862 C CA . ASP A 1 106 ? -17.403 9.770 -2.027 1.00 36.12 106 ASP A CA 1
ATOM 863 C C . ASP A 1 106 ? -18.888 9.559 -1.633 1.00 36.12 106 ASP A C 1
ATOM 865 O O . ASP A 1 106 ? -19.227 9.276 -0.482 1.00 36.12 106 ASP A O 1
ATOM 869 N N . LYS A 1 107 ? -19.814 9.668 -2.599 1.00 35.06 107 LYS A N 1
ATOM 870 C CA . LYS A 1 107 ? -21.230 9.281 -2.464 1.00 35.06 107 LYS A CA 1
ATOM 871 C C . LYS A 1 107 ? -21.554 7.894 -3.007 1.00 35.06 107 LYS A C 1
ATOM 873 O O . LYS A 1 107 ? -22.640 7.376 -2.731 1.00 35.06 107 LYS A O 1
ATOM 878 N N . SER A 1 108 ? -20.628 7.252 -3.708 1.00 37.22 108 SER A N 1
ATOM 879 C CA . SER A 1 108 ? -20.780 5.861 -4.116 1.00 37.22 108 SER A CA 1
ATOM 880 C C . SER A 1 108 ? -20.314 4.932 -2.989 1.00 37.22 108 SER A C 1
ATOM 882 O O . SER A 1 108 ? -19.291 4.255 -3.048 1.00 37.22 108 SER A O 1
ATOM 884 N N . LEU A 1 109 ? -21.140 4.799 -1.942 1.00 39.12 109 LEU A N 1
ATOM 885 C CA . LEU A 1 109 ? -21.316 3.451 -1.399 1.00 39.12 109 LEU A CA 1
ATOM 886 C C . LEU A 1 109 ? -21.630 2.598 -2.622 1.00 39.12 109 LEU A C 1
ATOM 888 O O . LEU A 1 109 ? -22.696 2.805 -3.200 1.00 39.12 109 LEU A O 1
ATOM 892 N N . VAL A 1 110 ? -20.678 1.762 -3.051 1.00 38.97 110 VAL A N 1
ATOM 893 C CA . VAL A 1 110 ? -20.837 0.794 -4.137 1.00 38.97 110 VAL A CA 1
ATOM 894 C C . VAL A 1 110 ? -22.200 0.158 -3.926 1.00 38.97 110 VAL A C 1
ATOM 896 O O . VAL A 1 110 ? -22.385 -0.659 -3.021 1.00 38.97 110 VAL A O 1
ATOM 899 N N . ARG A 1 111 ? -23.206 0.633 -4.668 1.00 33.78 111 ARG A N 1
ATOM 900 C CA . ARG A 1 111 ? -24.510 -0.006 -4.647 1.00 33.78 111 ARG A CA 1
ATOM 901 C C . ARG A 1 111 ? -24.215 -1.352 -5.279 1.00 33.78 111 ARG A C 1
ATOM 903 O O . ARG A 1 111 ? -23.677 -1.343 -6.388 1.00 33.78 111 ARG A O 1
ATOM 910 N N . PRO A 1 112 ? -24.484 -2.479 -4.600 1.00 39.34 112 PRO A N 1
ATOM 911 C CA . PRO A 1 112 ? -24.356 -3.762 -5.256 1.00 39.34 112 PRO A CA 1
ATOM 912 C C . PRO A 1 112 ? -25.250 -3.676 -6.488 1.00 39.34 112 PRO A C 1
ATOM 914 O O . PRO A 1 112 ? -26.467 -3.507 -6.381 1.00 39.34 112 PRO A O 1
ATOM 917 N N . VAL A 1 113 ? -24.631 -3.661 -7.665 1.00 37.38 113 VAL A N 1
ATOM 918 C CA . VAL A 1 113 ? -25.360 -3.838 -8.906 1.00 37.38 113 VAL A CA 1
ATOM 919 C C . VAL A 1 113 ? -25.871 -5.261 -8.788 1.00 37.38 113 VAL A C 1
ATOM 921 O O . VAL A 1 113 ? -25.081 -6.197 -8.841 1.00 37.38 113 VAL A O 1
ATOM 924 N N . TYR A 1 114 ? -27.170 -5.424 -8.529 1.00 40.62 114 TYR A N 1
ATOM 925 C CA . TYR A 1 114 ? -27.844 -6.721 -8.452 1.00 40.62 114 TYR A CA 1
ATOM 926 C C . TYR A 1 114 ? -27.912 -7.375 -9.843 1.00 40.62 114 TYR A C 1
ATOM 928 O O . TYR A 1 114 ? -28.977 -7.771 -10.309 1.00 40.62 114 TYR A O 1
ATOM 936 N N . LYS A 1 115 ? -26.783 -7.463 -10.549 1.00 47.41 115 LYS A N 1
ATOM 937 C CA . LYS A 1 115 ? -26.613 -8.470 -11.582 1.00 47.41 115 LYS A CA 1
ATOM 938 C C . LYS A 1 115 ? -26.413 -9.778 -10.836 1.00 47.41 115 LYS A C 1
ATOM 940 O O . LYS A 1 115 ? -25.615 -9.850 -9.906 1.00 47.41 115 LYS A O 1
ATOM 945 N N . SER A 1 116 ? -27.196 -10.785 -11.196 1.00 52.78 116 SER A N 1
ATOM 946 C CA . SER A 1 116 ? -26.974 -12.151 -10.744 1.00 52.78 116 SER A CA 1
ATOM 947 C C . SER A 1 116 ? -25.541 -12.536 -11.101 1.00 52.78 116 SER A C 1
ATOM 949 O O . SER A 1 116 ? -25.239 -12.732 -12.277 1.00 52.78 116 SER A O 1
ATOM 951 N N . ILE A 1 117 ? -24.667 -12.575 -10.100 1.00 58.66 117 ILE A N 1
ATOM 952 C CA . ILE A 1 117 ? -23.280 -12.996 -10.272 1.00 58.66 117 ILE A CA 1
ATOM 953 C C . ILE A 1 117 ? -23.306 -14.468 -10.678 1.00 58.66 117 ILE A C 1
ATOM 955 O O . ILE A 1 117 ? -24.025 -15.284 -10.088 1.00 58.66 117 ILE A O 1
ATOM 959 N N . SER A 1 118 ? -22.580 -14.789 -11.739 1.00 62.03 118 SER A N 1
ATOM 960 C CA . SER A 1 118 ? -22.468 -16.141 -12.263 1.00 62.03 118 SER A CA 1
ATOM 961 C C . SER A 1 118 ? -21.763 -17.055 -11.255 1.00 62.03 118 SER A C 1
ATOM 963 O O . SER A 1 118 ? -21.009 -16.619 -10.385 1.00 62.03 118 SER A O 1
ATOM 965 N N . ARG A 1 119 ? -21.991 -18.369 -11.358 1.00 60.88 119 ARG A N 1
ATOM 966 C CA . ARG A 1 119 ? -21.328 -19.340 -10.468 1.00 60.88 119 ARG A CA 1
ATOM 967 C C . ARG A 1 119 ? -19.799 -19.315 -10.593 1.00 60.88 119 ARG A C 1
ATOM 969 O O . ARG A 1 119 ? -19.134 -19.590 -9.602 1.00 60.88 119 ARG A O 1
ATOM 976 N N . LEU A 1 120 ? -19.281 -18.976 -11.775 1.00 59.69 120 LEU A N 1
ATOM 977 C CA . LEU A 1 120 ? -17.849 -18.827 -12.048 1.00 59.69 120 LEU A CA 1
ATOM 978 C C . LEU A 1 120 ? -17.256 -17.639 -11.281 1.00 59.69 120 LEU A C 1
ATOM 980 O O . LEU A 1 120 ? -16.323 -17.830 -10.510 1.00 59.69 120 LEU A O 1
ATOM 984 N N . GLU A 1 121 ? -17.881 -16.464 -11.356 1.00 63.31 121 GLU A N 1
ATOM 985 C CA . GLU A 1 121 ? -17.432 -15.265 -10.626 1.00 63.31 121 GLU A CA 1
ATOM 986 C C . GLU A 1 121 ? -17.483 -15.454 -9.095 1.00 63.31 121 GLU A C 1
ATOM 988 O O . GLU A 1 121 ? -16.652 -14.929 -8.358 1.00 63.31 121 GLU A O 1
ATOM 993 N N . VAL A 1 122 ? -18.441 -16.238 -8.581 1.00 65.69 122 VAL A N 1
ATOM 994 C CA . VAL A 1 122 ? -18.487 -16.612 -7.152 1.00 65.69 122 VAL A CA 1
ATOM 995 C C . VAL A 1 122 ? -17.311 -17.512 -6.761 1.00 65.69 122 VAL A C 1
ATOM 997 O O . VAL A 1 122 ? -16.852 -17.448 -5.619 1.00 65.69 122 VAL A O 1
ATOM 1000 N N . GLN A 1 123 ? -16.849 -18.370 -7.671 1.00 66.94 123 GLN A N 1
ATOM 1001 C CA . GLN A 1 123 ? -15.743 -19.291 -7.429 1.00 66.94 123 GLN A CA 1
ATOM 1002 C C . GLN A 1 123 ? -14.397 -18.556 -7.460 1.00 66.94 123 GLN A C 1
ATOM 1004 O O . GLN A 1 123 ? -13.610 -18.713 -6.531 1.00 66.94 123 GLN A O 1
ATOM 1009 N N . GLU A 1 124 ? -14.206 -17.652 -8.418 1.00 69.12 124 GLU A N 1
ATOM 1010 C CA . GLU A 1 124 ? -13.052 -16.743 -8.471 1.00 69.12 124 GLU A CA 1
ATOM 1011 C C . GLU A 1 124 ? -13.002 -15.815 -7.248 1.00 69.12 124 GLU A C 1
ATOM 1013 O O . GLU A 1 124 ? -11.959 -15.654 -6.610 1.00 69.12 124 GLU A O 1
ATOM 1018 N N . LEU A 1 125 ? -14.153 -15.268 -6.833 1.00 75.19 125 LEU A N 1
ATOM 1019 C CA . LEU A 1 125 ? -14.262 -14.498 -5.592 1.00 75.19 125 LEU A CA 1
ATOM 1020 C C . LEU A 1 125 ? -13.887 -15.335 -4.365 1.00 75.19 125 LEU A C 1
ATOM 1022 O O . LEU A 1 125 ? -13.329 -14.797 -3.410 1.00 75.19 125 LEU A O 1
ATOM 1026 N N . ASN A 1 126 ? -14.225 -16.625 -4.360 1.00 76.75 126 ASN A N 1
ATOM 1027 C CA . ASN A 1 126 ? -13.886 -17.540 -3.275 1.00 76.75 126 ASN A CA 1
ATOM 1028 C C . ASN A 1 126 ? -12.366 -17.592 -3.107 1.00 76.75 126 ASN A C 1
ATOM 1030 O O . ASN A 1 126 ? -11.861 -17.305 -2.021 1.00 76.75 126 ASN A O 1
ATOM 1034 N N . ASP A 1 127 ? -11.650 -17.854 -4.195 1.00 75.38 127 ASP A N 1
ATOM 1035 C CA . ASP A 1 127 ? -10.195 -17.978 -4.191 1.00 75.38 127 ASP A CA 1
ATOM 1036 C C . ASP A 1 127 ? -9.530 -16.646 -3.808 1.00 75.38 127 ASP A C 1
ATOM 1038 O O . ASP A 1 127 ? -8.704 -16.588 -2.891 1.00 75.38 127 ASP A O 1
ATOM 1042 N N . PHE A 1 128 ? -9.988 -15.538 -4.393 1.00 80.38 128 PHE A N 1
ATOM 1043 C CA . PHE A 1 128 ? -9.475 -14.196 -4.113 1.00 80.38 128 PHE A CA 1
ATOM 1044 C C . PHE A 1 128 ? -9.728 -13.742 -2.664 1.00 80.38 128 PHE A C 1
ATOM 1046 O O . PHE A 1 128 ? -8.851 -13.186 -1.989 1.00 80.38 128 PHE A O 1
ATOM 1053 N N . ALA A 1 129 ? -10.927 -13.999 -2.135 1.00 84.06 129 ALA A N 1
ATOM 1054 C CA . ALA A 1 129 ? -11.317 -13.532 -0.811 1.00 84.06 129 ALA A CA 1
ATOM 1055 C C . ALA A 1 129 ? -10.479 -14.175 0.303 1.00 84.06 129 ALA A C 1
ATOM 1057 O O . ALA A 1 129 ? -10.177 -13.501 1.292 1.00 84.06 129 ALA A O 1
ATOM 1058 N N . PHE A 1 130 ? -10.080 -15.443 0.163 1.00 85.12 130 PHE A N 1
ATOM 1059 C CA . PHE A 1 130 ? -9.240 -16.117 1.160 1.00 85.12 130 PHE A CA 1
ATOM 1060 C C . PHE A 1 130 ? -7.769 -15.690 1.117 1.00 85.12 130 PHE A C 1
ATOM 1062 O O . PHE A 1 130 ? -7.091 -15.786 2.142 1.00 85.12 130 PHE A O 1
ATOM 1069 N N . VAL A 1 131 ? -7.288 -15.165 -0.012 1.00 83.75 131 VAL A N 1
ATOM 1070 C CA . VAL A 1 131 ? -5.938 -14.587 -0.119 1.00 83.75 131 VAL A CA 1
ATOM 1071 C C . VAL A 1 131 ? -5.870 -13.233 0.595 1.00 83.75 131 VAL A C 1
ATOM 1073 O O . VAL A 1 131 ? -4.930 -12.941 1.342 1.00 83.75 131 VAL A O 1
ATOM 1076 N N . ILE A 1 132 ? -6.894 -12.396 0.421 1.00 82.06 132 ILE A N 1
ATOM 1077 C CA . ILE A 1 132 ? -6.872 -11.013 0.917 1.00 82.06 132 ILE A CA 1
ATOM 1078 C C . ILE A 1 132 ? -7.402 -10.891 2.341 1.00 82.06 132 ILE A C 1
ATOM 1080 O O . ILE A 1 132 ? -6.859 -10.113 3.136 1.00 82.06 132 ILE A O 1
ATOM 1084 N N . PHE A 1 133 ? -8.437 -11.652 2.693 1.00 87.81 133 PHE A N 1
ATOM 1085 C CA . PHE A 1 133 ? -9.142 -11.518 3.961 1.00 87.81 133 PHE A CA 1
ATOM 1086 C C . PHE A 1 133 ? -8.941 -12.732 4.866 1.00 87.81 133 PHE A C 1
ATOM 1088 O O . PHE A 1 133 ? -8.768 -13.866 4.438 1.00 87.81 133 PHE A O 1
ATOM 1095 N N . LYS A 1 134 ? -9.052 -12.506 6.180 1.00 88.88 134 LYS A N 1
ATOM 1096 C CA . LYS A 1 134 ? -9.098 -13.613 7.147 1.00 88.88 134 LYS A CA 1
ATOM 1097 C C . LYS A 1 134 ? -10.304 -14.522 6.852 1.00 88.88 134 LYS A C 1
ATOM 1099 O O . LYS A 1 134 ? -11.362 -13.986 6.514 1.00 88.88 134 LYS A O 1
ATOM 1104 N N . PRO A 1 135 ? -10.233 -15.839 7.129 1.00 87.69 135 PRO A N 1
ATOM 1105 C CA . PRO A 1 135 ? -11.256 -16.806 6.714 1.00 87.69 135 PRO A CA 1
ATOM 1106 C C . PRO A 1 135 ? -12.701 -16.431 7.071 1.00 87.69 135 PRO A C 1
ATOM 1108 O O . PRO A 1 135 ? -13.603 -16.536 6.248 1.00 87.69 135 PRO A O 1
ATOM 1111 N N . LYS A 1 136 ? -12.936 -15.911 8.284 1.00 87.88 136 LYS A N 1
ATOM 1112 C CA . LYS A 1 136 ? -14.278 -15.484 8.726 1.00 87.88 136 LYS A CA 1
ATOM 1113 C C . LYS A 1 136 ? -14.819 -14.274 7.959 1.00 87.88 136 LYS A C 1
ATOM 1115 O O . LYS A 1 136 ? -16.029 -14.119 7.837 1.00 87.88 136 LYS A O 1
ATOM 1120 N N . MET A 1 137 ? -13.934 -13.387 7.513 1.00 88.00 137 MET A N 1
ATOM 1121 C CA . MET A 1 137 ? -14.298 -12.188 6.761 1.00 88.00 137 MET A CA 1
ATOM 1122 C C . MET A 1 137 ? -14.470 -12.511 5.279 1.00 88.00 137 MET A C 1
ATOM 1124 O O . MET A 1 137 ? -15.440 -12.051 4.693 1.00 88.00 137 MET A O 1
ATOM 1128 N N . ALA A 1 138 ? -13.619 -13.382 4.728 1.00 86.88 138 ALA A N 1
ATOM 1129 C CA . ALA A 1 138 ? -13.785 -13.948 3.392 1.00 86.88 138 ALA A CA 1
ATOM 1130 C C . ALA A 1 138 ? -15.158 -14.623 3.248 1.00 86.88 138 ALA A C 1
ATOM 1132 O O . ALA A 1 138 ? -15.961 -14.215 2.415 1.00 86.88 138 ALA A O 1
ATOM 1133 N N . GLN A 1 139 ? -15.494 -15.561 4.144 1.00 88.50 139 GLN A N 1
ATOM 1134 C CA . GLN A 1 139 ? -16.798 -16.246 4.140 1.00 88.50 139 GLN A CA 1
ATOM 1135 C C . GLN A 1 139 ? -17.985 -15.284 4.242 1.00 88.50 139 GLN A C 1
ATOM 1137 O O . GLN A 1 139 ? -19.022 -15.508 3.619 1.00 88.50 139 GLN A O 1
ATOM 1142 N N . PHE A 1 140 ? -17.839 -14.214 5.028 1.00 90.12 140 PHE A N 1
ATOM 1143 C CA . PHE A 1 140 ? -18.861 -13.180 5.118 1.00 90.12 140 PHE A CA 1
ATOM 1144 C C . PHE A 1 140 ? -19.026 -12.443 3.785 1.00 90.12 140 PHE A C 1
ATOM 1146 O O . PHE A 1 140 ? -20.157 -12.254 3.362 1.00 90.12 140 PHE A O 1
ATOM 1153 N N . ILE A 1 141 ? -17.931 -12.064 3.117 1.00 88.56 141 ILE A N 1
ATOM 1154 C CA . ILE A 1 141 ? -17.956 -11.389 1.809 1.00 88.56 141 ILE A CA 1
ATOM 1155 C C . ILE A 1 141 ? -18.630 -12.277 0.763 1.00 88.56 141 ILE A C 1
ATOM 1157 O O . ILE A 1 141 ? -19.584 -11.836 0.132 1.00 88.56 141 ILE A O 1
ATOM 1161 N N . ILE A 1 142 ? -18.201 -13.536 0.643 1.00 85.88 142 ILE A N 1
ATOM 1162 C CA . ILE A 1 142 ? -18.743 -14.495 -0.331 1.00 85.88 142 ILE A CA 1
ATOM 1163 C C . ILE A 1 142 ? -20.260 -14.646 -0.157 1.00 85.88 142 ILE A C 1
ATOM 1165 O O . ILE A 1 142 ? -21.017 -14.518 -1.116 1.00 85.88 142 ILE A O 1
ATOM 1169 N N . ARG A 1 143 ? -20.728 -14.843 1.083 1.00 84.94 143 ARG A N 1
ATOM 1170 C CA . ARG A 1 143 ? -22.166 -14.936 1.375 1.00 84.94 143 ARG A CA 1
ATOM 1171 C C . ARG A 1 143 ? -22.894 -13.622 1.112 1.00 84.94 143 ARG A C 1
ATOM 1173 O O . ARG A 1 143 ? -23.971 -13.627 0.525 1.00 84.94 143 ARG A O 1
ATOM 1180 N N . TYR A 1 144 ? -22.302 -12.498 1.512 1.00 85.69 144 TYR A N 1
ATOM 1181 C CA . TYR A 1 144 ? -22.912 -11.182 1.342 1.00 85.69 144 TYR A CA 1
ATOM 1182 C C . TYR A 1 144 ? -23.143 -10.854 -0.136 1.00 85.69 144 TYR A C 1
ATOM 1184 O O . TYR A 1 144 ? -24.199 -10.330 -0.485 1.00 85.69 144 TYR A O 1
ATOM 1192 N N . VAL A 1 145 ? -22.192 -11.228 -0.994 1.00 80.88 145 VAL A N 1
ATOM 1193 C CA . VAL A 1 145 ? -22.277 -11.100 -2.453 1.00 80.88 145 VAL A CA 1
ATOM 1194 C C . VAL A 1 145 ? -23.364 -12.009 -3.042 1.00 80.88 145 VAL A C 1
ATOM 1196 O O . VAL A 1 145 ? -24.098 -11.585 -3.930 1.00 80.88 145 VAL A O 1
ATOM 1199 N N . GLN A 1 146 ? -23.538 -13.222 -2.507 1.00 78.44 146 GLN A N 1
ATOM 1200 C CA . GLN A 1 146 ? -24.628 -14.134 -2.889 1.00 78.44 146 GLN A CA 1
ATOM 1201 C C . GLN A 1 146 ? -26.013 -13.661 -2.414 1.00 78.44 146 GLN A C 1
ATOM 1203 O O . GLN A 1 146 ? -27.030 -14.042 -2.991 1.00 78.44 146 GLN A O 1
ATOM 1208 N N . GLY A 1 147 ? -26.076 -12.840 -1.363 1.00 79.00 147 GLY A N 1
ATOM 1209 C CA . GLY A 1 147 ? -27.322 -12.261 -0.874 1.00 79.00 147 GLY A CA 1
ATOM 1210 C C . GLY A 1 147 ? -27.167 -11.533 0.457 1.00 79.00 147 GLY A C 1
ATOM 1211 O O . GLY A 1 147 ? -26.972 -12.151 1.507 1.00 79.00 147 GLY A O 1
ATOM 1212 N N . ALA A 1 148 ? -27.341 -10.210 0.437 1.00 79.25 148 ALA A N 1
ATOM 1213 C CA . ALA A 1 148 ? -27.173 -9.363 1.616 1.00 79.25 148 ALA A CA 1
ATOM 1214 C C . ALA A 1 148 ? -28.172 -9.686 2.743 1.00 79.25 148 ALA A C 1
ATOM 1216 O O . ALA A 1 148 ? -27.764 -9.776 3.899 1.00 79.25 148 ALA A O 1
ATOM 1217 N N . VAL A 1 149 ? -29.456 -9.887 2.417 1.00 80.31 149 VAL A N 1
ATOM 1218 C CA . VAL A 1 149 ? -30.519 -10.173 3.405 1.00 80.31 149 VAL A CA 1
ATOM 1219 C C . VAL A 1 149 ? -30.314 -11.551 4.035 1.00 80.31 149 VAL A C 1
ATOM 1221 O O . VAL A 1 149 ? -30.166 -11.655 5.247 1.00 80.31 149 VAL A O 1
ATOM 1224 N N . ALA A 1 150 ? -30.152 -12.590 3.210 1.00 82.75 150 ALA A N 1
ATOM 1225 C CA . ALA A 1 150 ? -29.896 -13.952 3.685 1.00 82.75 150 ALA A CA 1
ATOM 1226 C C . ALA A 1 150 ? -28.629 -14.047 4.557 1.00 82.75 150 ALA A C 1
ATOM 1228 O O . ALA A 1 150 ? -28.566 -14.824 5.509 1.00 82.75 150 ALA A O 1
ATOM 1229 N N . THR A 1 151 ? -27.614 -13.231 4.262 1.00 86.25 151 THR A N 1
ATOM 1230 C CA . THR A 1 151 ? -26.389 -13.156 5.066 1.00 86.25 151 THR A CA 1
ATOM 1231 C C . THR A 1 151 ? -26.622 -12.477 6.413 1.00 86.25 151 THR A C 1
ATOM 1233 O O . THR A 1 151 ? -26.060 -12.918 7.415 1.00 86.25 151 THR A O 1
ATOM 1236 N N . GLN A 1 152 ? -27.441 -11.423 6.467 1.00 86.19 152 GLN A N 1
ATOM 1237 C CA . GLN A 1 152 ? -27.811 -10.783 7.734 1.00 86.19 152 GLN A CA 1
ATOM 1238 C C . GLN A 1 152 ? -28.534 -11.765 8.651 1.00 86.19 152 GLN A C 1
ATOM 1240 O O . GLN A 1 152 ? -28.137 -11.901 9.809 1.00 86.19 152 GLN A O 1
ATOM 1245 N N . ASP A 1 153 ? -29.496 -12.505 8.101 1.00 88.12 153 ASP A N 1
ATOM 1246 C CA . ASP A 1 153 ? -30.267 -13.508 8.834 1.00 88.12 153 ASP A CA 1
ATOM 1247 C C . ASP A 1 153 ? -29.372 -14.653 9.325 1.00 88.12 153 ASP A C 1
ATOM 1249 O O . ASP A 1 153 ? -29.396 -15.002 10.504 1.00 88.12 153 ASP A O 1
ATOM 1253 N N . TYR A 1 154 ? -28.498 -15.180 8.459 1.00 90.50 154 TYR A N 1
ATOM 1254 C CA . TYR A 1 154 ? -27.579 -16.269 8.807 1.00 90.50 154 TYR A CA 1
ATOM 1255 C C . TYR A 1 154 ? -26.621 -15.909 9.953 1.00 90.50 154 TYR A C 1
ATOM 1257 O O . TYR A 1 154 ? -26.310 -16.748 10.797 1.00 90.50 154 TYR A O 1
ATOM 1265 N N . TYR A 1 155 ? -26.130 -14.666 9.989 1.00 89.69 155 TYR A N 1
ATOM 1266 C CA . TYR A 1 155 ? -25.216 -14.202 11.036 1.00 89.69 155 TYR A CA 1
ATOM 1267 C C . TYR A 1 155 ? -25.922 -13.498 12.208 1.00 89.69 155 TYR A C 1
ATOM 1269 O O . TYR A 1 155 ? -25.232 -13.065 13.134 1.00 89.69 155 TYR A O 1
ATOM 1277 N N . GLY A 1 156 ? -27.252 -13.361 12.178 1.00 91.69 156 GLY A N 1
ATOM 1278 C CA . GLY A 1 156 ? -28.028 -12.649 13.198 1.00 91.69 156 GLY A CA 1
ATOM 1279 C C . GLY A 1 156 ? -27.602 -11.188 13.375 1.00 91.69 156 GLY A C 1
ATOM 1280 O O . GLY A 1 156 ? -27.490 -10.706 14.503 1.00 91.69 156 GLY A O 1
ATOM 1281 N N . LEU A 1 157 ? -27.278 -10.496 12.279 1.00 89.56 157 LEU A N 1
ATOM 1282 C CA . LEU A 1 157 ? -26.738 -9.135 12.313 1.00 89.56 157 LEU A CA 1
ATOM 1283 C C . LEU A 1 157 ? -27.814 -8.097 12.018 1.00 89.56 157 LEU A C 1
ATOM 1285 O O . LEU A 1 157 ? -28.564 -8.217 11.057 1.00 89.56 157 LEU A O 1
ATOM 1289 N N . THR A 1 158 ? -27.802 -7.000 12.773 1.00 87.56 158 THR A N 1
ATOM 1290 C CA . THR A 1 158 ? -28.585 -5.813 12.408 1.00 87.56 158 THR A CA 1
ATOM 1291 C C . THR A 1 158 ? -27.958 -5.086 11.217 1.00 87.56 158 THR A C 1
ATOM 1293 O O . THR A 1 158 ? -26.760 -5.215 10.939 1.00 87.56 158 THR A O 1
ATOM 1296 N N . GLU A 1 159 ? -28.733 -4.238 10.540 1.00 80.00 159 GLU A N 1
ATOM 1297 C CA . GLU A 1 159 ? -28.232 -3.410 9.435 1.00 80.00 159 GLU A CA 1
ATOM 1298 C C . GLU A 1 159 ? -27.028 -2.545 9.868 1.00 80.00 159 GLU A C 1
ATOM 1300 O O . GLU A 1 159 ? -26.027 -2.433 9.157 1.00 80.00 159 GLU A O 1
ATOM 1305 N N . VAL A 1 160 ? -27.069 -1.994 11.088 1.00 82.44 160 VAL A N 1
ATOM 1306 C CA . VAL A 1 160 ? -25.979 -1.182 11.655 1.00 82.44 160 VAL A CA 1
ATOM 1307 C C . VAL A 1 160 ? -24.714 -2.018 11.876 1.00 82.44 160 VAL A C 1
ATOM 1309 O O . VAL A 1 160 ? -23.605 -1.560 11.589 1.00 82.44 160 VAL A O 1
ATOM 1312 N N . GLN A 1 161 ? -24.850 -3.246 12.379 1.00 77.25 161 GLN A N 1
ATOM 1313 C CA . GLN A 1 161 ? -23.717 -4.160 12.563 1.00 77.25 161 GLN A CA 1
ATOM 1314 C C . GLN A 1 161 ? -23.141 -4.622 11.219 1.00 77.25 161 GLN A C 1
ATOM 1316 O O . GLN A 1 161 ? -21.921 -4.716 11.073 1.00 77.25 161 GLN A O 1
ATOM 1321 N N . THR A 1 162 ? -24.002 -4.834 10.227 1.00 81.88 162 THR A N 1
ATOM 1322 C CA . THR A 1 162 ? -23.615 -5.174 8.854 1.00 81.88 162 THR A CA 1
ATOM 1323 C C . THR A 1 162 ? -22.810 -4.047 8.219 1.00 81.88 162 THR A C 1
ATOM 1325 O O . THR A 1 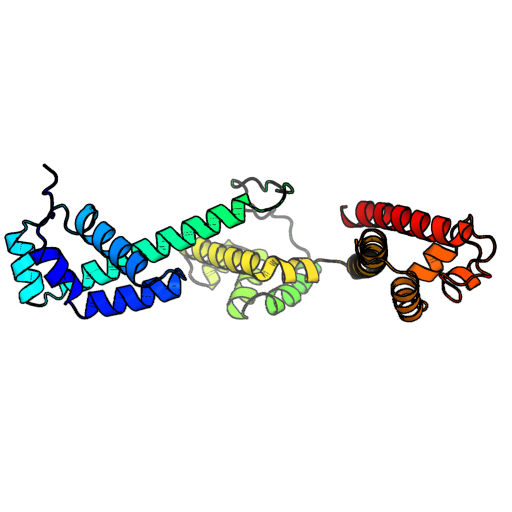162 ? -21.702 -4.287 7.741 1.00 81.88 162 THR A O 1
ATOM 1328 N N . LYS A 1 163 ? -23.276 -2.796 8.325 1.00 80.75 163 LYS A N 1
ATOM 1329 C CA . LYS A 1 163 ? -22.521 -1.616 7.871 1.00 80.75 163 LYS A CA 1
ATOM 1330 C C . LYS A 1 163 ? -21.144 -1.535 8.529 1.00 80.75 163 LYS A C 1
ATOM 1332 O O . LYS A 1 163 ? -20.151 -1.337 7.839 1.00 80.75 163 LYS A O 1
ATOM 1337 N N . LYS A 1 164 ? -21.046 -1.765 9.845 1.00 79.88 164 LYS A N 1
ATOM 1338 C CA . LYS A 1 164 ? -19.748 -1.798 10.552 1.00 79.88 164 LYS A CA 1
ATOM 1339 C C . LYS A 1 164 ? -18.796 -2.860 9.996 1.00 79.88 164 LYS A C 1
ATOM 1341 O O . LYS A 1 164 ? -17.606 -2.583 9.868 1.00 79.88 164 LYS A O 1
ATOM 1346 N N . LYS A 1 165 ? -19.299 -4.050 9.650 1.00 83.81 165 LYS A N 1
ATOM 1347 C CA . LYS A 1 165 ? -18.484 -5.092 9.008 1.00 83.81 165 LYS A CA 1
ATOM 1348 C C . LYS A 1 165 ? -18.016 -4.680 7.615 1.00 83.81 165 LYS A C 1
ATOM 1350 O O . LYS A 1 165 ? -16.840 -4.853 7.316 1.00 83.81 165 LYS A O 1
ATOM 1355 N N . LEU A 1 166 ? -18.888 -4.084 6.805 1.00 85.12 166 LEU A N 1
ATOM 1356 C CA . LEU A 1 166 ? -18.521 -3.573 5.479 1.00 85.12 166 LEU A CA 1
ATOM 1357 C C . LEU A 1 166 ? -17.464 -2.463 5.565 1.00 85.12 166 LEU A C 1
ATOM 1359 O O . LEU A 1 166 ? -16.510 -2.466 4.794 1.00 85.12 166 LEU A O 1
ATOM 1363 N N . TYR A 1 167 ? -17.549 -1.570 6.555 1.00 81.81 167 TYR A N 1
ATOM 1364 C CA . TYR A 1 167 ? -16.495 -0.578 6.794 1.00 81.81 167 TYR A CA 1
ATOM 1365 C C . TYR A 1 167 ? -15.151 -1.216 7.161 1.00 81.81 167 TYR A C 1
ATOM 1367 O O . TYR A 1 167 ? -14.111 -0.752 6.697 1.00 81.81 167 TYR A O 1
ATOM 1375 N N . ALA A 1 168 ? -15.156 -2.282 7.965 1.00 79.69 168 ALA A N 1
ATOM 1376 C CA . ALA A 1 168 ? -13.935 -3.018 8.286 1.00 79.69 168 ALA A CA 1
ATOM 1377 C C . ALA A 1 168 ? -13.332 -3.695 7.043 1.00 79.69 168 ALA A C 1
ATOM 1379 O O . ALA A 1 168 ? -12.118 -3.651 6.859 1.00 79.69 168 ALA A O 1
ATOM 1380 N N . ILE A 1 169 ? -14.173 -4.253 6.167 1.00 84.81 169 ILE A N 1
ATOM 1381 C CA . ILE A 1 169 ? -13.755 -4.817 4.875 1.00 84.81 169 ILE A CA 1
ATOM 1382 C C . ILE A 1 169 ? -13.113 -3.732 4.004 1.00 84.81 169 ILE A C 1
ATOM 1384 O O . ILE A 1 169 ? -11.986 -3.912 3.552 1.00 84.81 169 ILE A O 1
ATOM 1388 N N . ASN A 1 170 ? -13.756 -2.569 3.862 1.00 81.50 170 ASN A N 1
ATOM 1389 C CA . ASN A 1 170 ? -13.204 -1.436 3.113 1.00 81.50 170 ASN A CA 1
ATOM 1390 C C . ASN A 1 170 ? -11.873 -0.930 3.684 1.00 81.50 170 ASN A C 1
ATOM 1392 O O . ASN A 1 170 ? -11.004 -0.510 2.926 1.00 81.50 170 ASN A O 1
ATOM 1396 N N . SER A 1 171 ? -11.690 -0.969 5.007 1.00 80.00 171 SER A N 1
ATOM 1397 C CA . SER A 1 171 ? -10.402 -0.631 5.625 1.00 80.00 171 SER A CA 1
ATOM 1398 C C . SER A 1 171 ? -9.304 -1.597 5.186 1.00 80.00 171 SER A C 1
ATOM 1400 O O . SER A 1 171 ? -8.232 -1.155 4.791 1.00 80.00 171 SER A O 1
ATOM 1402 N N . VAL A 1 172 ? -9.586 -2.904 5.195 1.00 83.19 172 VAL A N 1
ATOM 1403 C CA . VAL A 1 172 ? -8.620 -3.927 4.768 1.00 83.19 172 VAL A CA 1
ATOM 1404 C C . VAL A 1 172 ? -8.310 -3.821 3.278 1.00 83.19 172 VAL A C 1
ATOM 1406 O O . VAL A 1 172 ? -7.150 -3.948 2.904 1.00 83.19 172 VAL A O 1
ATOM 1409 N N . ILE A 1 173 ? -9.308 -3.526 2.440 1.00 79.69 173 ILE A N 1
ATOM 1410 C CA . ILE A 1 173 ? -9.098 -3.267 1.008 1.00 79.69 173 ILE A CA 1
ATOM 1411 C C . ILE A 1 173 ? -8.140 -2.090 0.814 1.00 79.69 173 ILE A C 1
ATOM 1413 O O . ILE A 1 173 ? -7.178 -2.199 0.064 1.00 79.69 173 ILE A O 1
ATOM 1417 N N . LYS A 1 174 ? -8.351 -0.982 1.535 1.00 78.12 174 LYS A N 1
ATOM 1418 C CA . LYS A 1 174 ? -7.466 0.192 1.458 1.00 78.12 174 LYS A CA 1
ATOM 1419 C C . LYS A 1 174 ? -6.042 -0.108 1.930 1.00 78.12 174 LYS A C 1
ATOM 1421 O O . LYS A 1 174 ? -5.102 0.425 1.359 1.00 78.12 174 LYS A O 1
ATOM 1426 N N . GLU A 1 175 ? -5.882 -0.936 2.960 1.00 77.88 175 GLU A N 1
ATOM 1427 C CA . GLU A 1 175 ? -4.570 -1.340 3.489 1.00 77.88 175 GLU A CA 1
ATOM 1428 C C . GLU A 1 175 ? -3.829 -2.327 2.579 1.00 77.88 175 GLU A C 1
ATOM 1430 O O . GLU A 1 175 ? -2.603 -2.364 2.594 1.00 77.88 175 GLU A O 1
ATOM 1435 N N . ARG A 1 176 ? -4.559 -3.140 1.809 1.00 80.06 176 ARG A N 1
ATOM 1436 C CA . ARG A 1 176 ? -4.009 -4.189 0.935 1.00 80.06 176 ARG A CA 1
ATOM 1437 C C . ARG A 1 176 ? -4.190 -3.869 -0.545 1.00 80.06 176 ARG A C 1
ATOM 1439 O O . ARG A 1 176 ? -4.235 -4.789 -1.357 1.00 80.06 176 ARG A O 1
ATOM 1446 N N . ARG A 1 177 ? -4.309 -2.584 -0.883 1.00 74.00 177 ARG A N 1
ATOM 1447 C CA . ARG A 1 177 ? -4.619 -2.134 -2.240 1.00 74.00 177 ARG A CA 1
ATOM 1448 C C . ARG A 1 177 ? -3.600 -2.642 -3.252 1.00 74.00 177 ARG A C 1
ATOM 1450 O O . ARG A 1 177 ? -4.011 -3.232 -4.231 1.00 74.00 177 ARG A O 1
ATOM 1457 N N . ASP A 1 178 ? -2.310 -2.547 -2.950 1.00 69.62 178 ASP A N 1
ATOM 1458 C CA . ASP A 1 178 ? -1.259 -2.999 -3.872 1.00 69.62 178 ASP A CA 1
ATOM 1459 C C . ASP A 1 178 ? -1.369 -4.501 -4.189 1.00 69.62 178 ASP A C 1
ATOM 1461 O O . ASP A 1 178 ? -1.217 -4.921 -5.332 1.00 69.62 178 ASP A O 1
ATOM 1465 N N . LEU A 1 179 ? -1.691 -5.323 -3.181 1.00 73.88 179 LEU A N 1
ATOM 1466 C CA . LEU A 1 179 ? -1.899 -6.764 -3.353 1.00 73.88 179 LEU A CA 1
ATOM 1467 C C . LEU A 1 179 ? -3.155 -7.051 -4.181 1.00 73.88 179 LEU A C 1
ATOM 1469 O O . LEU A 1 179 ? -3.131 -7.918 -5.043 1.00 73.88 179 LEU A O 1
ATOM 1473 N N . ILE A 1 180 ? -4.242 -6.330 -3.910 1.00 73.62 180 ILE A N 1
ATOM 1474 C CA . ILE A 1 180 ? -5.496 -6.424 -4.665 1.00 73.62 180 ILE A CA 1
ATOM 1475 C C . ILE A 1 180 ? -5.256 -6.036 -6.121 1.00 73.62 180 ILE A C 1
ATOM 1477 O O . ILE A 1 180 ? -5.614 -6.797 -7.006 1.00 73.62 180 ILE A O 1
ATOM 1481 N N . ASP A 1 181 ? -4.583 -4.916 -6.362 1.00 67.88 181 ASP A N 1
ATOM 1482 C CA . ASP A 1 181 ? -4.242 -4.440 -7.698 1.00 67.88 181 ASP A CA 1
ATOM 1483 C C . ASP A 1 181 ? -3.303 -5.423 -8.410 1.00 67.88 181 ASP A C 1
ATOM 1485 O O . ASP A 1 181 ? -3.363 -5.533 -9.621 1.00 67.88 181 ASP A O 1
ATOM 1489 N N . THR A 1 182 ? -2.453 -6.161 -7.690 1.00 66.94 182 THR A N 1
ATOM 1490 C CA . THR A 1 182 ? -1.604 -7.215 -8.280 1.00 66.94 182 THR A CA 1
ATOM 1491 C C . THR A 1 182 ? -2.420 -8.450 -8.651 1.00 66.94 182 THR A C 1
ATOM 1493 O O . THR A 1 182 ? -2.236 -9.014 -9.718 1.00 66.94 182 THR A O 1
ATOM 1496 N N . LEU A 1 183 ? -3.338 -8.868 -7.778 1.00 66.56 183 LEU A N 1
ATOM 1497 C CA . LEU A 1 183 ? -4.176 -10.049 -7.988 1.00 66.56 183 LEU A CA 1
ATOM 1498 C C . LEU A 1 183 ? -5.300 -9.819 -9.012 1.00 66.56 183 LEU A C 1
ATOM 1500 O O . LEU A 1 183 ? -5.881 -10.785 -9.492 1.00 66.56 183 LEU A O 1
ATOM 1504 N N . LEU A 1 184 ? -5.652 -8.559 -9.281 1.00 64.94 184 LEU A N 1
ATOM 1505 C CA . LEU A 1 184 ? -6.642 -8.171 -10.287 1.00 64.94 184 LEU A CA 1
ATOM 1506 C C . LEU A 1 184 ? -6.025 -7.908 -11.664 1.00 64.94 184 LEU A C 1
ATOM 1508 O O . LEU A 1 184 ? -6.779 -7.795 -12.627 1.00 64.94 184 LEU A O 1
ATOM 1512 N N . ARG A 1 185 ? -4.694 -7.798 -11.757 1.00 67.12 185 ARG A N 1
ATOM 1513 C CA . ARG A 1 185 ? -4.000 -7.665 -13.040 1.00 67.12 185 ARG A CA 1
ATOM 1514 C C . ARG A 1 185 ? -3.976 -9.005 -13.753 1.00 67.12 185 ARG A C 1
ATOM 1516 O O . ARG A 1 185 ? -3.752 -10.044 -13.134 1.00 67.12 185 ARG A O 1
ATOM 1523 N N . THR A 1 186 ? -4.196 -8.966 -15.058 1.00 67.00 186 THR A N 1
ATOM 1524 C CA . THR A 1 186 ? -4.022 -10.137 -15.920 1.00 67.00 186 THR A CA 1
ATOM 1525 C C . THR A 1 186 ? -2.536 -10.494 -16.048 1.00 67.00 186 THR A C 1
ATOM 1527 O O . THR A 1 186 ? -1.667 -9.640 -15.858 1.00 67.00 186 THR A O 1
ATOM 1530 N N . ASP A 1 187 ? -2.224 -11.749 -16.383 1.00 65.00 187 ASP A N 1
ATOM 1531 C CA . ASP A 1 187 ? -0.838 -12.170 -16.651 1.00 65.00 187 ASP A CA 1
ATOM 1532 C C . ASP A 1 187 ? -0.201 -11.315 -17.767 1.00 65.00 187 ASP A C 1
ATOM 1534 O O . ASP A 1 187 ? 0.973 -10.954 -17.686 1.00 65.00 187 ASP A O 1
ATOM 1538 N N . ASP A 1 188 ? -1.008 -10.892 -18.747 1.00 64.56 188 ASP A N 1
ATOM 1539 C CA . ASP A 1 188 ? -0.604 -9.983 -19.824 1.00 64.56 188 ASP A CA 1
ATOM 1540 C C . ASP A 1 188 ? -0.244 -8.580 -19.298 1.00 64.56 188 ASP A C 1
ATOM 1542 O O . ASP A 1 188 ? 0.776 -8.007 -19.682 1.00 64.56 188 ASP A O 1
ATOM 1546 N N . GLU A 1 189 ? -1.030 -8.024 -18.370 1.00 67.94 189 GLU A N 1
ATOM 1547 C CA . GLU A 1 189 ? -0.714 -6.744 -17.718 1.00 67.94 189 GLU A CA 1
ATOM 1548 C C . GLU A 1 189 ? 0.545 -6.836 -16.853 1.00 67.94 189 GLU A C 1
ATOM 1550 O O . GLU A 1 189 ? 1.343 -5.897 -16.812 1.00 67.94 189 GLU A O 1
ATOM 1555 N N . MET A 1 190 ? 0.748 -7.963 -16.168 1.00 69.38 190 MET A N 1
ATOM 1556 C CA . MET A 1 190 ? 1.956 -8.209 -15.381 1.00 69.38 190 MET A CA 1
ATOM 1557 C C . MET A 1 190 ? 3.201 -8.269 -16.269 1.00 69.38 190 MET A C 1
ATOM 1559 O O . MET A 1 190 ? 4.196 -7.614 -15.949 1.00 69.38 190 MET A O 1
ATOM 1563 N N . ALA A 1 191 ? 3.120 -8.950 -17.415 1.00 75.81 191 ALA A N 1
ATOM 1564 C CA . ALA A 1 191 ? 4.191 -8.976 -18.406 1.00 75.81 191 ALA A CA 1
ATOM 1565 C C . ALA A 1 191 ? 4.504 -7.569 -18.946 1.00 75.81 191 ALA A C 1
ATOM 1567 O O . ALA A 1 191 ? 5.667 -7.165 -18.985 1.00 75.81 191 ALA A O 1
ATOM 1568 N N . ILE A 1 192 ? 3.479 -6.769 -19.274 1.00 76.50 192 ILE A N 1
ATOM 1569 C CA . ILE A 1 192 ? 3.654 -5.377 -19.731 1.00 76.50 192 ILE A CA 1
ATOM 1570 C C . ILE A 1 192 ? 4.374 -4.526 -18.673 1.00 76.50 192 ILE A C 1
ATOM 1572 O O . ILE A 1 192 ? 5.240 -3.716 -19.005 1.00 76.50 192 ILE A O 1
ATOM 1576 N N . ILE A 1 193 ? 4.062 -4.704 -17.387 1.00 76.12 193 ILE A N 1
ATOM 1577 C CA . ILE A 1 193 ? 4.714 -3.964 -16.294 1.00 76.12 193 ILE A CA 1
ATOM 1578 C C . ILE A 1 193 ? 6.181 -4.361 -16.140 1.00 76.12 193 ILE A C 1
ATOM 1580 O O . ILE A 1 193 ? 7.020 -3.504 -15.857 1.00 76.12 193 ILE A O 1
ATOM 1584 N N . GLU A 1 194 ? 6.504 -5.645 -16.266 1.00 80.19 194 GLU A N 1
ATOM 1585 C CA . GLU A 1 194 ? 7.889 -6.120 -16.203 1.00 80.19 194 GLU A CA 1
ATOM 1586 C C . GLU A 1 194 ? 8.716 -5.563 -17.364 1.00 80.19 194 GLU A C 1
ATOM 1588 O O . GLU A 1 194 ? 9.793 -5.008 -17.134 1.00 80.19 194 GLU A O 1
ATOM 1593 N N . GLN A 1 195 ? 8.154 -5.572 -18.574 1.00 84.00 195 GLN A N 1
ATOM 1594 C CA . GLN A 1 195 ? 8.741 -4.927 -19.749 1.00 84.00 195 GLN A CA 1
ATOM 1595 C C . GLN A 1 195 ? 8.953 -3.420 -19.532 1.00 84.00 195 GLN A C 1
ATOM 1597 O O . GLN A 1 195 ? 10.048 -2.904 -19.760 1.00 84.00 195 GLN A O 1
ATOM 1602 N N . LEU A 1 196 ? 7.946 -2.714 -19.005 1.00 83.00 196 LEU A N 1
ATOM 1603 C CA . LEU A 1 196 ? 8.046 -1.289 -18.674 1.00 83.00 196 LEU A CA 1
ATOM 1604 C C . LEU A 1 196 ? 9.137 -1.002 -17.641 1.00 83.00 196 LEU A C 1
ATOM 1606 O O . LEU A 1 196 ? 9.853 -0.015 -17.778 1.00 83.00 196 LEU A O 1
ATOM 1610 N N . LYS A 1 197 ? 9.303 -1.850 -16.620 1.00 84.44 197 LYS A N 1
ATOM 1611 C CA . LYS A 1 197 ? 10.360 -1.677 -15.609 1.00 84.44 197 LYS A CA 1
ATOM 1612 C C . LYS A 1 197 ? 11.754 -1.773 -16.219 1.00 84.44 197 LYS A C 1
ATOM 1614 O O . LYS A 1 197 ? 12.623 -0.994 -15.831 1.00 84.44 197 LYS A O 1
ATOM 1619 N N . LEU A 1 198 ? 11.968 -2.717 -17.137 1.00 86.31 198 LEU A N 1
ATOM 1620 C CA . LEU A 1 198 ? 13.250 -2.886 -17.824 1.00 86.31 198 LEU A CA 1
ATOM 1621 C C . LEU A 1 198 ? 13.573 -1.657 -18.681 1.00 86.31 198 LEU A C 1
ATOM 1623 O O . LEU A 1 198 ? 14.638 -1.060 -18.530 1.00 86.31 198 LEU A O 1
ATOM 1627 N N . LEU A 1 199 ? 12.626 -1.219 -19.513 1.00 87.38 199 LEU A N 1
ATOM 1628 C CA . LEU A 1 199 ? 12.824 -0.068 -20.397 1.00 87.38 199 LEU A CA 1
ATOM 1629 C C . LEU A 1 199 ? 12.951 1.256 -19.625 1.00 87.38 199 LEU A C 1
ATOM 1631 O O . LEU A 1 199 ? 13.836 2.058 -19.915 1.00 87.38 199 LEU A O 1
ATOM 1635 N N . ALA A 1 200 ? 12.141 1.463 -18.582 1.00 85.56 200 ALA A N 1
ATOM 1636 C CA . ALA A 1 200 ? 12.229 2.649 -17.728 1.00 85.56 200 ALA A CA 1
ATOM 1637 C C . ALA A 1 200 ? 13.571 2.737 -16.985 1.00 85.56 200 ALA A C 1
ATOM 1639 O O . ALA A 1 200 ? 14.050 3.832 -16.700 1.00 85.56 200 ALA A O 1
ATOM 1640 N N . HIS A 1 201 ? 14.206 1.601 -16.685 1.00 87.00 201 HIS A N 1
ATOM 1641 C CA . HIS A 1 201 ? 15.544 1.598 -16.102 1.00 87.00 201 HIS A CA 1
ATOM 1642 C C . HIS A 1 201 ? 16.603 2.069 -17.106 1.00 87.00 201 HIS A C 1
ATOM 1644 O O . HIS A 1 201 ? 17.512 2.799 -16.721 1.00 87.00 201 HIS A O 1
ATOM 1650 N N . ILE A 1 202 ? 16.477 1.704 -18.387 1.00 87.94 202 ILE A N 1
ATOM 1651 C CA . ILE A 1 202 ? 17.359 2.208 -19.452 1.00 87.94 202 ILE A CA 1
ATOM 1652 C C . ILE A 1 202 ? 17.194 3.724 -19.590 1.00 87.94 202 ILE A C 1
ATOM 1654 O O . ILE A 1 202 ? 18.194 4.439 -19.581 1.00 87.94 202 ILE A O 1
ATOM 1658 N N . VAL A 1 203 ? 15.952 4.219 -19.629 1.00 89.00 203 VAL A N 1
ATOM 1659 C CA . VAL A 1 203 ? 15.647 5.663 -19.636 1.00 89.00 203 VAL A CA 1
ATOM 1660 C C . VAL A 1 203 ? 16.295 6.359 -18.439 1.00 89.00 203 VAL A C 1
ATOM 1662 O O . VAL A 1 203 ? 17.063 7.301 -18.614 1.00 89.00 203 VAL A O 1
ATOM 1665 N N . PHE A 1 204 ? 16.087 5.831 -17.229 1.00 88.88 204 PHE A N 1
ATOM 1666 C CA . PHE A 1 204 ? 16.688 6.376 -16.012 1.00 88.88 204 PHE A CA 1
ATOM 1667 C C . PHE A 1 204 ? 18.219 6.435 -16.080 1.00 88.88 204 PHE A C 1
ATOM 1669 O O . PHE A 1 204 ? 18.811 7.416 -15.635 1.00 88.88 204 PHE A O 1
ATOM 1676 N N . LEU A 1 205 ? 18.875 5.404 -16.623 1.00 87.69 205 LEU A N 1
ATOM 1677 C CA . LEU A 1 205 ? 20.329 5.404 -16.779 1.00 87.69 205 LEU A CA 1
ATOM 1678 C C . LEU A 1 205 ? 20.791 6.514 -17.726 1.00 87.69 205 LEU A C 1
ATOM 1680 O O . LEU A 1 205 ? 21.760 7.189 -17.392 1.00 87.69 205 LEU A O 1
ATOM 1684 N N . VAL A 1 206 ? 20.107 6.716 -18.858 1.00 88.00 206 VAL A N 1
ATOM 1685 C CA . VAL A 1 206 ? 20.423 7.779 -19.834 1.00 88.00 206 VAL A CA 1
ATOM 1686 C C . VAL A 1 206 ? 20.201 9.175 -19.247 1.00 88.00 206 VAL A C 1
ATOM 1688 O O . VAL A 1 206 ? 21.004 10.072 -19.482 1.00 88.00 206 VAL A O 1
ATOM 1691 N N . GLU A 1 207 ? 19.127 9.366 -18.480 1.00 86.25 207 GLU A N 1
ATOM 1692 C CA . GLU A 1 207 ? 18.777 10.658 -17.872 1.00 86.25 207 GLU A CA 1
ATOM 1693 C C . GLU A 1 207 ? 19.575 10.966 -16.596 1.00 86.25 207 GLU A C 1
ATOM 1695 O O . GLU A 1 207 ? 19.562 12.095 -16.101 1.00 86.25 207 GLU A O 1
ATOM 1700 N N . SER A 1 208 ? 20.267 9.972 -16.035 1.00 87.44 208 SER A N 1
ATOM 1701 C CA . SER A 1 208 ? 21.040 10.139 -14.811 1.00 87.44 208 SER A CA 1
ATOM 1702 C C . SER A 1 208 ? 22.252 11.045 -15.023 1.00 87.44 208 SER A C 1
ATOM 1704 O O . SER A 1 208 ? 23.044 10.856 -15.943 1.00 87.44 208 SER A O 1
ATOM 1706 N N . GLU A 1 209 ? 22.498 11.945 -14.067 1.00 78.62 209 GLU A N 1
ATOM 1707 C CA . GLU A 1 209 ? 23.721 12.763 -14.021 1.00 78.62 209 GLU A CA 1
ATOM 1708 C C . GLU A 1 209 ? 25.012 11.924 -13.930 1.00 78.62 209 GLU A C 1
ATOM 1710 O O . GLU A 1 209 ? 26.094 12.414 -14.243 1.00 78.62 209 GLU A O 1
ATOM 1715 N N . ASN A 1 210 ? 24.907 10.654 -13.518 1.00 81.88 210 ASN A N 1
ATOM 1716 C CA . ASN A 1 210 ? 26.031 9.721 -13.401 1.00 81.88 210 ASN A CA 1
ATOM 1717 C C . ASN A 1 210 ? 26.154 8.764 -14.601 1.00 81.88 210 ASN A C 1
ATOM 1719 O O . ASN A 1 210 ? 26.816 7.727 -14.487 1.00 81.88 210 ASN A O 1
ATOM 1723 N N . TYR A 1 211 ? 25.497 9.061 -15.726 1.00 86.06 211 TYR A N 1
ATOM 1724 C CA . TYR A 1 211 ? 25.576 8.233 -16.925 1.00 86.06 211 TYR A CA 1
ATOM 1725 C C . TYR A 1 211 ? 27.029 8.042 -17.382 1.00 86.06 211 TYR A C 1
ATOM 1727 O O . TYR A 1 211 ? 27.790 8.998 -17.543 1.00 86.06 211 TYR A O 1
ATOM 1735 N N . THR A 1 212 ? 27.400 6.787 -17.640 1.00 86.25 212 THR A N 1
ATOM 1736 C CA . THR A 1 212 ? 28.639 6.434 -18.337 1.00 86.25 212 THR A CA 1
ATOM 1737 C C . THR A 1 212 ? 28.385 5.226 -19.236 1.00 86.25 212 THR A C 1
ATOM 1739 O O . THR A 1 212 ? 27.660 4.304 -18.849 1.00 86.25 212 THR A O 1
ATOM 1742 N N . ASP A 1 213 ? 29.015 5.193 -20.413 1.00 87.12 213 ASP A N 1
ATOM 1743 C CA . ASP A 1 213 ? 28.860 4.077 -21.353 1.00 87.12 213 ASP A CA 1
ATOM 1744 C C . ASP A 1 213 ? 29.187 2.701 -20.733 1.00 87.12 213 ASP A C 1
ATOM 1746 O O . ASP A 1 213 ? 28.446 1.756 -20.997 1.00 87.12 213 ASP A O 1
ATOM 1750 N N . PRO A 1 214 ? 30.193 2.545 -19.841 1.00 87.88 214 PRO A N 1
ATOM 1751 C CA . PRO A 1 214 ? 30.430 1.279 -19.147 1.00 87.88 214 PRO A CA 1
ATOM 1752 C C . PRO A 1 214 ? 29.271 0.824 -18.248 1.00 87.88 214 PRO A C 1
ATOM 1754 O O . PRO A 1 214 ? 29.009 -0.374 -18.154 1.00 87.88 214 PRO A O 1
ATOM 1757 N N . VAL A 1 215 ? 28.568 1.753 -17.588 1.00 85.94 215 VAL A N 1
ATOM 1758 C CA . VAL A 1 215 ? 27.401 1.426 -16.748 1.00 85.94 215 VAL A CA 1
ATOM 1759 C C . VAL A 1 215 ? 26.239 0.959 -17.618 1.00 85.94 215 VAL A C 1
ATOM 1761 O O . VAL A 1 215 ? 25.615 -0.056 -17.305 1.00 85.94 215 VAL A O 1
ATOM 1764 N N . MET A 1 216 ? 25.990 1.655 -18.730 1.00 87.56 216 MET A N 1
ATOM 1765 C CA . MET A 1 216 ? 24.969 1.255 -19.696 1.00 87.56 216 MET A CA 1
ATOM 1766 C C . MET A 1 216 ? 25.298 -0.106 -20.316 1.00 87.56 216 MET A C 1
ATOM 1768 O O . MET A 1 216 ? 24.467 -1.008 -20.294 1.00 87.56 216 MET A O 1
ATOM 1772 N N . HIS A 1 217 ? 26.534 -0.305 -20.771 1.00 88.31 217 HIS A N 1
ATOM 1773 C CA . HIS A 1 217 ? 26.986 -1.569 -21.347 1.00 88.31 217 HIS A CA 1
ATOM 1774 C C . HIS A 1 217 ? 26.853 -2.744 -20.362 1.00 88.31 217 HIS A C 1
ATOM 1776 O O . HIS A 1 217 ? 26.384 -3.821 -20.728 1.00 88.31 217 HIS A O 1
ATOM 1782 N N . MET A 1 218 ? 27.197 -2.539 -19.084 1.00 86.75 218 MET A N 1
ATOM 1783 C CA . MET A 1 218 ? 27.015 -3.552 -18.039 1.00 86.75 218 MET A CA 1
ATOM 1784 C C . MET A 1 218 ? 25.538 -3.915 -17.836 1.00 86.75 218 MET A C 1
ATOM 1786 O O . MET A 1 218 ? 25.216 -5.092 -17.667 1.00 86.75 218 MET A O 1
ATOM 1790 N N . TYR A 1 219 ? 24.642 -2.925 -17.845 1.00 87.69 219 TYR A N 1
ATOM 1791 C CA . TYR A 1 219 ? 23.207 -3.166 -17.714 1.00 87.69 219 TYR A CA 1
ATOM 1792 C C . TYR A 1 219 ? 22.638 -3.890 -18.942 1.00 87.69 219 TYR A C 1
ATOM 1794 O O . TYR A 1 219 ? 21.943 -4.893 -18.790 1.00 87.69 219 TYR A O 1
ATOM 1802 N N . LEU A 1 220 ? 22.996 -3.444 -20.149 1.00 88.25 220 LEU A N 1
ATOM 1803 C CA . LEU A 1 220 ? 22.544 -4.041 -21.405 1.00 88.25 220 LEU A CA 1
ATOM 1804 C C . LEU A 1 220 ? 23.005 -5.497 -21.556 1.00 88.25 220 LEU A C 1
ATOM 1806 O O . LEU A 1 220 ? 22.209 -6.340 -21.951 1.00 88.25 220 LEU A O 1
ATOM 1810 N N . ASN A 1 221 ? 24.231 -5.836 -21.149 1.00 86.25 221 ASN A N 1
ATOM 1811 C CA . ASN A 1 221 ? 24.689 -7.231 -21.137 1.00 86.25 221 ASN A CA 1
ATOM 1812 C C . ASN A 1 221 ? 23.897 -8.119 -20.164 1.00 86.25 221 ASN A C 1
ATOM 1814 O O . ASN A 1 221 ? 23.771 -9.317 -20.396 1.00 86.25 221 ASN A O 1
ATOM 1818 N N . LYS A 1 222 ? 23.367 -7.558 -19.069 1.00 86.81 222 LYS A N 1
ATOM 1819 C CA . LYS A 1 222 ? 22.555 -8.308 -18.101 1.00 86.81 222 LYS A CA 1
ATOM 1820 C C . LYS A 1 222 ? 21.150 -8.605 -18.629 1.00 86.81 222 LYS A C 1
ATOM 1822 O O . LYS A 1 222 ? 20.585 -9.629 -18.266 1.00 86.81 222 LYS A O 1
ATOM 1827 N N . VAL A 1 223 ? 20.593 -7.700 -19.428 1.00 85.38 223 VAL A N 1
ATOM 1828 C CA . VAL A 1 223 ? 19.211 -7.772 -19.935 1.00 85.38 223 VAL A CA 1
ATOM 1829 C C . VAL A 1 223 ? 19.139 -8.144 -21.420 1.00 85.38 223 VAL A C 1
ATOM 1831 O O . VAL A 1 223 ? 18.077 -8.065 -22.021 1.00 85.38 223 VAL A O 1
ATOM 1834 N N . ASN A 1 224 ? 20.260 -8.541 -22.030 1.00 83.25 224 ASN A N 1
ATOM 1835 C CA . ASN A 1 224 ? 20.341 -8.845 -23.461 1.00 83.25 224 ASN A CA 1
ATOM 1836 C C . ASN A 1 224 ? 19.396 -9.976 -23.889 1.00 83.25 224 ASN A C 1
ATOM 1838 O O . ASN A 1 224 ? 18.879 -9.950 -25.000 1.00 83.25 224 ASN A O 1
ATOM 1842 N N . ASP A 1 225 ? 19.172 -10.953 -23.015 1.00 82.56 225 ASP A N 1
ATOM 1843 C CA . ASP A 1 225 ? 18.357 -12.130 -23.324 1.00 82.56 225 ASP A CA 1
ATOM 1844 C C . ASP A 1 225 ? 16.854 -11.888 -23.087 1.00 82.56 225 ASP A C 1
ATOM 1846 O O . ASP A 1 225 ? 16.050 -12.797 -23.266 1.00 82.56 225 ASP A O 1
ATOM 1850 N N . GLU A 1 226 ? 16.464 -10.673 -22.687 1.00 84.56 226 GLU A N 1
ATOM 1851 C CA . GLU A 1 226 ? 15.065 -10.303 -22.482 1.00 84.56 226 GLU A CA 1
ATOM 1852 C C . GLU A 1 226 ? 14.380 -10.019 -23.828 1.00 84.56 226 GLU A C 1
ATOM 1854 O O . GLU A 1 226 ? 14.847 -9.184 -24.612 1.00 84.56 226 GLU A O 1
ATOM 1859 N N . ASP A 1 227 ? 13.230 -10.656 -24.073 1.00 84.38 227 ASP A N 1
ATOM 1860 C CA . ASP A 1 227 ? 12.487 -10.561 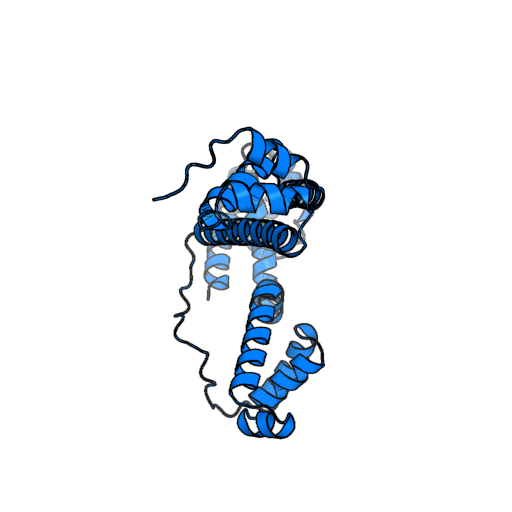-25.341 1.00 84.38 227 ASP A CA 1
ATOM 1861 C C . ASP A 1 227 ? 12.191 -9.106 -25.738 1.00 84.38 227 ASP A C 1
ATOM 1863 O O . ASP A 1 227 ? 12.344 -8.723 -26.895 1.00 84.38 227 ASP A O 1
ATOM 1867 N N . ILE A 1 228 ? 11.870 -8.250 -24.762 1.00 85.12 228 ILE A N 1
ATOM 1868 C CA . ILE A 1 228 ? 11.565 -6.834 -25.006 1.00 85.12 228 ILE A CA 1
ATOM 1869 C C . ILE A 1 228 ? 12.756 -6.045 -25.564 1.00 85.12 228 ILE A C 1
ATOM 1871 O O . ILE A 1 228 ? 12.578 -5.089 -26.316 1.00 85.12 228 ILE A O 1
ATOM 1875 N N . ILE A 1 229 ? 13.979 -6.438 -25.212 1.00 86.50 229 ILE A N 1
ATOM 1876 C CA . ILE A 1 229 ? 15.198 -5.798 -25.705 1.00 86.50 229 ILE A CA 1
ATOM 1877 C C . ILE A 1 229 ? 15.476 -6.243 -27.143 1.00 86.50 229 ILE A C 1
ATOM 1879 O O . ILE A 1 229 ? 15.862 -5.422 -27.978 1.00 86.50 229 ILE A O 1
ATOM 1883 N N . GLN A 1 230 ? 15.213 -7.512 -27.459 1.00 86.81 230 GLN A N 1
ATOM 1884 C CA . GLN A 1 230 ? 15.286 -8.020 -28.829 1.00 86.81 230 GLN A CA 1
ATOM 1885 C C . GLN A 1 230 ? 14.210 -7.391 -29.722 1.00 86.81 230 GLN A C 1
ATOM 1887 O O . GLN A 1 230 ? 14.508 -7.011 -30.853 1.00 86.81 230 GLN A O 1
ATOM 1892 N N . ASP A 1 231 ? 13.001 -7.184 -29.199 1.00 84.44 231 ASP A N 1
ATOM 1893 C CA . ASP A 1 231 ? 11.917 -6.489 -29.898 1.00 84.44 231 ASP A CA 1
ATOM 1894 C C . ASP A 1 231 ? 12.285 -5.040 -30.233 1.00 84.44 231 ASP A C 1
ATOM 1896 O O . ASP A 1 231 ? 12.020 -4.572 -31.343 1.00 84.44 231 ASP A O 1
ATOM 1900 N N . VAL A 1 232 ? 12.937 -4.329 -29.305 1.00 86.75 232 VAL A N 1
ATOM 1901 C CA . VAL A 1 232 ? 13.468 -2.982 -29.564 1.00 86.75 232 VAL A CA 1
ATOM 1902 C C . VAL A 1 232 ? 14.525 -3.030 -30.668 1.00 86.75 232 VAL A C 1
ATOM 1904 O O . VAL A 1 232 ? 14.448 -2.250 -31.610 1.00 86.75 232 VAL A O 1
ATOM 1907 N N . LEU A 1 233 ? 15.468 -3.975 -30.621 1.00 86.00 233 LEU A N 1
ATOM 1908 C CA . LEU A 1 233 ? 16.499 -4.134 -31.656 1.00 86.00 233 LEU A CA 1
ATOM 1909 C C . LEU A 1 233 ? 15.963 -4.605 -33.018 1.00 86.00 233 LEU A C 1
ATOM 1911 O O . LEU A 1 233 ? 16.637 -4.425 -34.036 1.00 86.00 233 LEU A O 1
ATOM 1915 N N . ALA A 1 234 ? 14.774 -5.203 -33.051 1.00 83.88 234 ALA A N 1
ATOM 1916 C CA . ALA A 1 234 ? 14.083 -5.596 -34.273 1.00 83.88 234 ALA A CA 1
ATOM 1917 C C . ALA A 1 234 ? 13.358 -4.421 -34.955 1.00 83.88 234 ALA A C 1
ATOM 1919 O O . ALA A 1 234 ? 12.912 -4.559 -36.099 1.00 83.88 234 ALA A O 1
ATOM 1920 N N . MET A 1 235 ? 13.247 -3.263 -34.291 1.00 82.06 235 MET A N 1
ATOM 1921 C CA . MET A 1 235 ? 12.648 -2.069 -34.883 1.00 82.06 235 MET A CA 1
ATOM 1922 C C . MET A 1 235 ? 13.469 -1.553 -36.078 1.00 82.06 235 MET A C 1
ATOM 1924 O O . MET A 1 235 ? 14.691 -1.708 -36.134 1.00 82.06 235 MET A O 1
ATOM 1928 N N . PRO A 1 236 ? 12.825 -0.932 -37.080 1.00 76.12 236 PRO A N 1
ATOM 1929 C CA . PRO A 1 236 ? 13.538 -0.389 -38.229 1.00 76.12 236 PRO A CA 1
ATOM 1930 C C . PRO A 1 236 ? 14.463 0.768 -37.817 1.00 76.12 236 PRO A C 1
ATOM 1932 O O . PRO A 1 236 ? 14.110 1.590 -36.979 1.00 76.12 236 PRO A O 1
ATOM 1935 N N . GLY A 1 237 ? 15.631 0.870 -38.457 1.00 76.50 237 GLY A N 1
ATOM 1936 C CA . GLY A 1 237 ? 16.555 2.002 -38.281 1.00 76.50 237 GLY A CA 1
ATOM 1937 C C . GLY A 1 237 ? 17.983 1.616 -37.900 1.00 76.50 237 GLY A C 1
ATOM 1938 O O . GLY A 1 237 ? 18.895 2.415 -38.110 1.00 76.50 237 GLY A O 1
ATOM 1939 N N . TYR A 1 238 ? 18.209 0.383 -37.438 1.00 79.44 238 TYR A N 1
ATOM 1940 C CA . TYR A 1 238 ? 19.554 -0.102 -37.123 1.00 79.44 238 TYR A CA 1
ATOM 1941 C C . TYR A 1 238 ? 20.331 -0.518 -38.364 1.00 79.44 238 TYR A C 1
ATOM 1943 O O . TYR A 1 238 ? 19.828 -1.232 -39.234 1.00 79.44 238 TYR A O 1
ATOM 1951 N N . ARG A 1 239 ? 21.612 -0.150 -38.406 1.00 78.50 239 ARG A N 1
ATOM 1952 C CA . ARG A 1 239 ? 22.549 -0.689 -39.398 1.00 78.50 239 ARG A CA 1
ATOM 1953 C C . ARG A 1 239 ? 23.100 -2.038 -38.959 1.00 78.50 239 ARG A C 1
ATOM 1955 O O . ARG A 1 239 ? 23.271 -2.922 -39.798 1.00 78.50 239 ARG A O 1
ATOM 1962 N N . LYS A 1 240 ? 23.405 -2.193 -37.666 1.00 79.81 240 LYS A N 1
ATOM 1963 C CA . LYS A 1 240 ? 23.916 -3.439 -37.073 1.00 79.81 240 LYS A CA 1
ATOM 1964 C C . LYS A 1 240 ? 23.324 -3.678 -35.671 1.00 79.81 240 LYS A C 1
ATOM 1966 O O . LYS A 1 240 ? 24.039 -3.518 -34.683 1.00 79.81 240 LYS A O 1
ATOM 1971 N N . PRO A 1 241 ? 22.054 -4.116 -35.567 1.00 78.50 241 PRO A N 1
ATOM 1972 C CA . PRO A 1 241 ? 21.350 -4.241 -34.284 1.00 78.50 241 PRO A CA 1
ATOM 1973 C C . PRO A 1 241 ? 22.065 -5.168 -33.288 1.00 78.50 241 PRO A C 1
ATOM 1975 O O . PRO A 1 241 ? 22.252 -4.804 -32.132 1.00 78.50 241 PRO A O 1
ATOM 1978 N N . GLY A 1 242 ? 22.594 -6.309 -33.745 1.00 75.12 242 GLY A N 1
ATOM 1979 C CA . GLY A 1 242 ? 23.306 -7.257 -32.874 1.00 75.12 242 GLY A CA 1
ATOM 1980 C C . GLY A 1 242 ? 24.603 -6.724 -32.246 1.00 75.12 242 GLY A C 1
ATOM 1981 O O . GLY A 1 242 ? 25.086 -7.296 -31.274 1.00 75.12 242 GLY A O 1
ATOM 1982 N N . LEU A 1 243 ? 25.167 -5.626 -32.766 1.00 81.31 243 LEU A N 1
ATOM 1983 C CA . LEU A 1 243 ? 26.369 -5.004 -32.201 1.00 81.31 243 LEU A CA 1
ATOM 1984 C C . LEU A 1 243 ? 26.055 -3.874 -31.218 1.00 81.31 243 LEU A C 1
ATOM 1986 O O . LEU A 1 243 ? 26.966 -3.431 -30.527 1.00 81.31 243 LEU A O 1
ATOM 1990 N N . VAL A 1 244 ? 24.806 -3.397 -31.153 1.00 83.88 244 VAL A N 1
ATOM 1991 C CA . VAL A 1 244 ? 24.376 -2.312 -30.250 1.00 83.88 244 VAL A CA 1
ATOM 1992 C C . VAL A 1 244 ? 24.646 -2.671 -28.799 1.00 83.88 244 VAL A C 1
ATOM 1994 O O . VAL A 1 244 ? 25.320 -1.927 -28.100 1.00 83.88 244 VAL A O 1
ATOM 1997 N N . ILE A 1 245 ? 24.206 -3.848 -28.370 1.00 83.19 245 ILE A N 1
ATOM 1998 C CA . ILE A 1 245 ? 24.393 -4.299 -26.988 1.00 83.19 245 ILE A CA 1
ATOM 1999 C C . ILE A 1 245 ? 25.849 -4.713 -26.747 1.00 83.19 245 ILE A C 1
ATOM 2001 O O . ILE A 1 245 ? 26.468 -4.282 -25.775 1.00 83.19 245 ILE A O 1
ATOM 2005 N N . GLN A 1 246 ? 26.411 -5.512 -27.661 1.00 82.12 246 GLN A N 1
ATOM 2006 C CA . GLN A 1 246 ? 27.720 -6.154 -27.488 1.00 82.12 246 GLN A CA 1
ATOM 2007 C C . GLN A 1 246 ? 28.889 -5.169 -27.434 1.00 82.12 246 GLN A C 1
ATOM 2009 O O . GLN A 1 246 ? 29.884 -5.449 -26.775 1.00 82.12 246 GLN A O 1
ATOM 2014 N N . ASN A 1 247 ? 28.774 -4.025 -28.110 1.00 84.19 247 ASN A N 1
ATOM 2015 C CA . ASN A 1 247 ? 29.870 -3.072 -28.270 1.00 84.19 247 ASN A CA 1
ATOM 2016 C C . ASN A 1 247 ? 29.480 -1.649 -27.834 1.00 84.19 247 ASN A C 1
ATOM 2018 O O . ASN A 1 247 ? 30.095 -0.691 -28.300 1.00 84.19 247 ASN A O 1
ATOM 2022 N N . TRP A 1 248 ? 28.476 -1.503 -26.962 1.00 85.81 248 TRP A N 1
ATOM 2023 C CA . TRP A 1 248 ? 28.018 -0.197 -26.473 1.00 85.81 248 TRP A CA 1
ATOM 2024 C C . TRP A 1 248 ? 29.178 0.649 -25.926 1.00 85.81 248 TRP A C 1
ATOM 2026 O O . TRP A 1 248 ? 29.926 0.200 -25.052 1.00 85.81 248 TRP A O 1
ATOM 2036 N N . GLY A 1 249 ? 29.338 1.869 -26.441 1.00 81.00 249 GLY A N 1
ATOM 2037 C CA . GLY A 1 249 ? 30.390 2.805 -26.041 1.00 81.00 249 GLY A CA 1
ATOM 2038 C C . GLY A 1 249 ? 31.800 2.460 -26.522 1.00 81.00 249 GLY A C 1
ATOM 2039 O O . GLY A 1 249 ? 32.758 3.138 -26.143 1.00 81.00 249 GLY A O 1
ATOM 2040 N N . MET A 1 250 ? 31.970 1.416 -27.339 1.00 82.06 250 MET A N 1
ATOM 2041 C CA . MET A 1 250 ? 33.278 1.049 -27.883 1.00 82.06 250 MET A CA 1
ATOM 2042 C C . MET A 1 250 ? 33.648 1.932 -29.090 1.00 82.06 250 MET A C 1
ATOM 2044 O O . MET A 1 250 ? 32.769 2.344 -29.849 1.00 82.06 250 MET A O 1
ATOM 2048 N N . PRO A 1 251 ? 34.947 2.197 -29.337 1.00 73.12 251 PRO A N 1
ATOM 2049 C CA . PRO A 1 251 ? 35.394 3.091 -30.414 1.00 73.12 251 PRO A CA 1
ATOM 2050 C C . PRO A 1 251 ? 34.949 2.672 -31.823 1.00 73.12 251 PRO A C 1
ATOM 2052 O O . PRO A 1 251 ? 34.747 3.527 -32.682 1.00 73.12 251 PRO A O 1
ATOM 2055 N N . ASP A 1 252 ? 34.783 1.367 -32.046 1.00 68.06 252 ASP A N 1
ATOM 2056 C CA . ASP A 1 252 ? 34.413 0.784 -33.342 1.00 68.06 252 ASP A CA 1
ATOM 2057 C C . ASP A 1 252 ? 32.889 0.711 -33.559 1.00 68.06 252 ASP A C 1
ATOM 2059 O O . ASP A 1 252 ? 32.415 0.175 -34.567 1.00 68.06 252 ASP A O 1
ATOM 2063 N N . HIS A 1 253 ? 32.102 1.224 -32.606 1.00 72.06 253 HIS A N 1
ATOM 2064 C CA . HIS A 1 253 ? 30.647 1.162 -32.636 1.00 72.06 253 HIS A CA 1
ATOM 2065 C C . HIS A 1 253 ? 30.004 2.316 -33.415 1.00 72.06 253 HIS A C 1
ATOM 2067 O O . HIS A 1 253 ? 30.532 3.424 -33.533 1.00 72.06 253 HIS A O 1
ATOM 2073 N N . ILE A 1 254 ? 28.827 2.048 -33.983 1.00 78.50 254 ILE A N 1
ATOM 2074 C CA . ILE A 1 254 ? 28.052 3.034 -34.729 1.00 78.50 254 ILE A CA 1
ATOM 2075 C C . ILE A 1 254 ? 27.188 3.810 -33.732 1.00 78.50 254 ILE A C 1
ATOM 2077 O O . ILE A 1 254 ? 26.056 3.418 -33.465 1.00 78.50 254 ILE A O 1
ATOM 2081 N N . LYS A 1 255 ? 27.671 4.972 -33.274 1.00 81.56 255 LYS A N 1
ATOM 2082 C CA . LYS A 1 255 ? 26.909 5.867 -32.375 1.00 81.56 255 LYS A CA 1
ATOM 2083 C C . LYS A 1 255 ? 25.481 6.153 -32.845 1.00 81.56 255 LYS A C 1
ATOM 2085 O O . LYS A 1 255 ? 24.576 6.299 -32.036 1.00 81.56 255 LYS A O 1
ATOM 2090 N N . ALA A 1 256 ? 25.257 6.225 -34.159 1.00 83.50 256 ALA A N 1
ATOM 2091 C CA . ALA A 1 256 ? 23.917 6.419 -34.713 1.00 83.50 256 ALA A CA 1
ATOM 2092 C C . ALA A 1 256 ? 22.939 5.293 -34.322 1.00 83.50 256 ALA A C 1
ATOM 2094 O O . ALA A 1 256 ? 21.773 5.580 -34.075 1.00 83.50 256 ALA A O 1
ATOM 2095 N N . ASP A 1 257 ? 23.411 4.047 -34.222 1.00 84.56 257 ASP A N 1
ATOM 2096 C CA . ASP A 1 257 ? 22.593 2.909 -33.798 1.00 84.56 257 ASP A CA 1
ATOM 2097 C C . ASP A 1 257 ? 22.333 2.940 -32.274 1.00 84.56 257 ASP A C 1
ATOM 2099 O O . ASP A 1 257 ? 21.265 2.514 -31.845 1.00 84.56 257 ASP A O 1
ATOM 2103 N N . GLU A 1 258 ? 23.244 3.493 -31.457 1.00 87.50 258 GLU A N 1
ATOM 2104 C CA . GLU A 1 258 ? 23.030 3.718 -30.008 1.00 87.50 258 GLU A CA 1
ATOM 2105 C C . GLU A 1 258 ? 21.942 4.767 -29.761 1.00 87.50 258 GLU A C 1
ATOM 2107 O O . GLU A 1 258 ? 21.013 4.546 -28.985 1.00 87.50 258 GLU A O 1
ATOM 2112 N N . TYR A 1 259 ? 22.012 5.896 -30.472 1.00 86.38 259 TYR A N 1
ATOM 2113 C CA . TYR A 1 259 ? 20.967 6.919 -30.416 1.00 86.38 259 TYR A CA 1
ATOM 2114 C C . TYR A 1 259 ? 19.628 6.377 -30.918 1.00 86.38 259 TYR A C 1
ATOM 2116 O O . TYR A 1 259 ? 18.595 6.645 -30.309 1.00 86.38 259 TYR A O 1
ATOM 2124 N N . ASN A 1 260 ? 19.640 5.585 -31.995 1.00 86.75 260 ASN A N 1
ATOM 2125 C CA . ASN A 1 260 ? 18.430 4.936 -32.487 1.00 86.75 260 ASN A CA 1
ATOM 2126 C C . ASN A 1 260 ? 17.853 3.968 -31.446 1.00 86.75 260 ASN A C 1
ATOM 2128 O O . ASN A 1 260 ? 16.650 3.958 -31.229 1.00 86.75 260 ASN A O 1
ATOM 2132 N N . PHE A 1 261 ? 18.707 3.211 -30.752 1.00 90.94 261 PHE A N 1
ATOM 2133 C CA . PHE A 1 261 ? 18.285 2.337 -29.663 1.00 90.94 261 PHE A CA 1
ATOM 2134 C C . PHE A 1 261 ? 17.580 3.090 -28.547 1.00 90.94 261 PHE A C 1
ATOM 2136 O O . PHE A 1 261 ? 16.473 2.715 -28.177 1.00 90.94 261 PHE A O 1
ATOM 2143 N N . ILE A 1 262 ? 18.177 4.177 -28.065 1.00 90.62 262 ILE A N 1
ATOM 2144 C CA . ILE A 1 262 ? 17.575 4.998 -27.014 1.00 90.62 262 ILE A CA 1
ATOM 2145 C C . ILE A 1 262 ? 16.219 5.544 -27.472 1.00 90.62 262 ILE A C 1
ATOM 2147 O O . ILE A 1 262 ? 15.247 5.428 -26.734 1.00 90.62 262 ILE A O 1
ATOM 2151 N N . ASN A 1 263 ? 16.121 6.067 -28.697 1.00 89.38 263 ASN A N 1
ATOM 2152 C CA . ASN A 1 263 ? 14.854 6.576 -29.229 1.00 89.38 263 ASN A CA 1
ATOM 2153 C C . ASN A 1 263 ? 13.778 5.482 -29.295 1.00 89.38 263 ASN A C 1
ATOM 2155 O O . ASN A 1 263 ? 12.673 5.688 -28.804 1.00 89.38 263 ASN A O 1
ATOM 2159 N N . CYS A 1 264 ? 14.115 4.295 -29.809 1.00 88.81 264 CYS A N 1
ATOM 2160 C CA . CYS A 1 264 ? 13.192 3.161 -29.844 1.00 88.81 264 CYS A CA 1
ATOM 2161 C C . CYS A 1 264 ? 12.771 2.699 -28.437 1.00 88.81 264 CYS A C 1
ATOM 2163 O O . CYS A 1 264 ? 11.631 2.281 -28.250 1.00 88.81 264 CYS A O 1
ATOM 2165 N N . VAL A 1 265 ? 13.653 2.800 -27.434 1.00 90.19 265 VAL A N 1
ATOM 2166 C CA . VAL A 1 265 ? 13.302 2.547 -26.026 1.00 90.19 265 VAL A CA 1
ATOM 2167 C C . VAL A 1 265 ? 12.268 3.563 -25.531 1.00 90.19 265 VAL A C 1
ATOM 2169 O O . VAL A 1 265 ? 11.267 3.142 -24.955 1.00 90.19 265 VAL A O 1
ATOM 2172 N N . TYR A 1 266 ? 12.460 4.865 -25.773 1.00 87.94 266 TYR A N 1
ATOM 2173 C CA . TYR A 1 266 ? 11.476 5.894 -25.399 1.00 87.94 266 TYR A CA 1
ATOM 2174 C C . TYR A 1 266 ? 10.123 5.664 -26.085 1.00 87.94 266 TYR A C 1
ATOM 2176 O O . TYR A 1 266 ? 9.101 5.602 -25.402 1.00 87.94 266 TYR A O 1
ATOM 2184 N N . ASP A 1 267 ? 10.120 5.429 -27.400 1.00 87.81 267 ASP A N 1
ATOM 2185 C CA . ASP A 1 267 ? 8.896 5.160 -28.164 1.00 87.81 267 ASP A CA 1
ATOM 2186 C C . ASP A 1 267 ? 8.144 3.936 -27.614 1.00 87.81 267 ASP A C 1
ATOM 2188 O O . ASP A 1 267 ? 6.914 3.932 -27.504 1.00 87.81 267 ASP A O 1
ATOM 2192 N N . LYS A 1 268 ? 8.881 2.888 -27.221 1.00 85.88 268 LYS A N 1
ATOM 2193 C CA . LYS A 1 268 ? 8.291 1.664 -26.671 1.00 85.88 268 LYS A CA 1
ATOM 2194 C C . LYS A 1 268 ? 7.764 1.850 -25.249 1.00 85.88 268 LYS A C 1
ATOM 2196 O O . LYS A 1 268 ? 6.733 1.267 -24.911 1.00 85.88 268 LYS A O 1
ATOM 2201 N N . VAL A 1 269 ? 8.420 2.673 -24.429 1.00 86.44 269 VAL A N 1
ATOM 2202 C CA . VAL A 1 269 ? 7.909 3.069 -23.106 1.00 86.44 269 VAL A CA 1
ATOM 2203 C C . VAL A 1 269 ? 6.599 3.835 -23.249 1.00 86.44 269 VAL A C 1
ATOM 2205 O O . VAL A 1 269 ? 5.650 3.528 -22.524 1.00 86.44 269 VAL A O 1
ATOM 2208 N N . ASP A 1 270 ? 6.510 4.767 -24.195 1.00 84.50 270 ASP A N 1
ATOM 2209 C CA . ASP A 1 270 ? 5.290 5.535 -24.451 1.00 84.50 270 ASP A CA 1
ATOM 2210 C C . ASP A 1 270 ? 4.154 4.636 -24.969 1.00 84.50 270 ASP A C 1
ATOM 2212 O O . ASP A 1 270 ? 3.023 4.713 -24.477 1.00 84.50 270 ASP A O 1
ATOM 2216 N N . GLU A 1 271 ? 4.453 3.713 -25.893 1.00 84.75 271 GLU A N 1
ATOM 2217 C CA . GLU A 1 271 ? 3.493 2.721 -26.399 1.00 84.75 271 GLU A CA 1
ATOM 2218 C C . GLU A 1 271 ? 2.931 1.842 -25.268 1.00 84.75 271 GLU A C 1
ATOM 2220 O O . GLU A 1 271 ? 1.713 1.676 -25.145 1.00 84.75 271 GLU A O 1
ATOM 2225 N N . LEU A 1 272 ? 3.807 1.271 -24.435 1.00 79.00 272 LEU A N 1
ATOM 2226 C CA . LEU A 1 272 ? 3.411 0.370 -23.352 1.00 79.00 272 LEU A CA 1
ATOM 2227 C C . LEU A 1 272 ? 2.724 1.114 -22.201 1.00 79.00 272 LEU A C 1
ATOM 2229 O O . LEU A 1 272 ? 1.774 0.587 -21.625 1.00 79.00 272 LEU A O 1
ATOM 2233 N N . SER A 1 273 ? 3.135 2.348 -21.902 1.00 76.38 273 SER A N 1
ATOM 2234 C CA . SER A 1 273 ? 2.481 3.191 -20.891 1.00 76.38 273 SER A CA 1
ATOM 2235 C C . SER A 1 273 ? 1.071 3.594 -21.324 1.00 76.38 273 SER A C 1
ATOM 2237 O O . SER A 1 273 ? 0.155 3.599 -20.504 1.00 76.38 273 SER A O 1
ATOM 2239 N N . GLY A 1 274 ? 0.865 3.852 -22.621 1.00 70.94 274 GLY A N 1
ATOM 2240 C CA . GLY A 1 274 ? -0.460 4.088 -23.194 1.00 70.94 274 GLY A CA 1
ATOM 2241 C C . GLY A 1 274 ? -1.368 2.851 -23.182 1.00 70.94 274 GLY A C 1
ATOM 2242 O O . GLY A 1 274 ? -2.583 2.990 -23.059 1.00 70.94 274 GLY A O 1
ATOM 2243 N N . ARG A 1 275 ? -0.798 1.641 -23.271 1.00 58.78 275 ARG A N 1
ATOM 2244 C CA . ARG A 1 275 ? -1.543 0.370 -23.189 1.00 58.78 275 ARG A CA 1
ATOM 2245 C C . ARG A 1 275 ? -1.826 -0.085 -21.757 1.00 58.78 275 ARG A C 1
ATOM 2247 O O . ARG A 1 275 ? -2.895 -0.623 -21.519 1.00 58.78 275 ARG A O 1
ATOM 2254 N N . GLY A 1 276 ? -0.915 0.154 -20.814 1.00 49.78 276 GLY A N 1
ATOM 2255 C CA . GLY A 1 276 ? -1.080 -0.192 -19.395 1.00 49.78 276 GLY A CA 1
ATOM 2256 C C . GLY A 1 276 ? -1.961 0.775 -18.587 1.00 49.78 276 GLY A C 1
ATOM 2257 O O . GLY A 1 276 ? -2.140 0.570 -17.387 1.00 49.78 276 GLY A O 1
ATOM 2258 N N . MET A 1 277 ? -2.470 1.842 -19.217 1.00 40.28 277 MET A N 1
ATOM 2259 C CA . MET A 1 277 ? -3.420 2.806 -18.639 1.00 40.28 277 MET A CA 1
ATOM 2260 C C . MET A 1 277 ? -4.874 2.621 -19.116 1.00 40.28 277 MET A C 1
ATOM 2262 O O . MET A 1 277 ? -5.742 3.378 -18.672 1.00 40.28 277 MET A O 1
ATOM 2266 N N . MET A 1 278 ? -5.145 1.657 -20.005 1.00 34.69 278 MET A N 1
ATOM 2267 C CA . MET A 1 278 ? -6.505 1.232 -20.377 1.00 34.69 278 MET A CA 1
ATOM 2268 C C . MET A 1 278 ? -6.957 0.057 -19.518 1.00 34.69 278 MET A C 1
ATOM 2270 O O . MET A 1 278 ? -8.166 0.034 -19.190 1.00 34.69 278 MET A O 1
#

Organism: NCBI:txid231049